Protein AF-0000000084513903 (afdb_homodimer)

InterPro domains:
  IPR002786 Inosine/xanthosine triphosphatase [MF_00648] (2-178)
  IPR002786 Inosine/xanthosine triphosphatase [TIGR00258] (6-178)
  IPR026533 Non-canonical purine NTP phosphatase/PRRC1 [PF01931] (5-175)
  IPR029001 Inosine triphosphate pyrophosphatase-like [G3DSA:3.90.950.10] (2-178)
  IPR029001 Inosine triphosphate pyrophosphatase-like [SSF52972] (2-179)
  IPR050299 YjjX NTPase [PTHR34699] (2-179)

pLDDT: mean 95.97, std 4.29, range [75.12, 98.94]

Foldseek 3Di:
DAEEFELAPQPLQQLLVVVQCCVLPVPDDYHYHYDHDFQPADPAAAAPVRLQSSFVSSQVVRCVVPVPHQKGKGKGKHWHDDDPWIKIKIKMKMAGPPPRDMFIFIFDIDTDDCQQCVCCVPVVDHSQVSVCVVVVHPPCVSDQHPVCVVVVNPARDSNRGNVRVNRRCVCVRDDVVVD/DAEEFELAPQPLQQLLVVVQCCVLPVPDDYHYHYDHDFQPADPAAAAPVRLQSSFVSSQVVRCVVPVPHQKGKGKGKHWHDDDPWIKIKIKMKMAGPPPRDMFIFIFDIDTDDCQQCVCCVPVVDHSQVSVCVVVVDPPLVSDQHPVCVVVVNPARDSNRGNVRVNRRCVCVRDDVVVD

Organism: Leptomonas pyrrhocoris (NCBI:txid157538)

Sequence (358 aa):
MTVWAIGTTNRAKVECVVTAVNKCFPNDVHEVRAVNVESGVTDQPMSAEETQKGAVNRAKAALNAVPDADFGIGLEGGLEHIGKRWFECGWMSVIERKTGKCGIGSSARFEMSETLMRPILSEGKELAEVMDALTGEKDVRSGLGAMGILTAGYLGRAAAYEHGLIFALAPFLSESKYWMTVWAIGTTNRAKVECVVTAVNKCFPNDVHEVRAVNVESGVTDQPMSAEETQKGAVNRAKAALNAVPDADFGIGLEGGLEHIGKRWFECGWMSVIERKTGKCGIGSSARFEMSETLMRPILSEGKELAEVMDALTGEKDVRSGLGAMGILTAGYLGRAAAYEHGLIFALAPFLSESKYW

Structure (mmCIF, N/CA/C/O backbone):
data_AF-0000000084513903-model_v1
#
loop_
_entity.id
_entity.type
_entity.pdbx_description
1 polymer 'inosine/xanthosine triphosphatase'
#
loop_
_atom_site.group_PDB
_atom_site.id
_atom_site.type_symbol
_atom_site.label_atom_id
_atom_site.label_alt_id
_atom_site.label_comp_id
_atom_site.label_asym_id
_atom_site.label_entity_id
_atom_site.label_seq_id
_atom_site.pdbx_PDB_ins_code
_atom_site.Cartn_x
_atom_site.Cartn_y
_atom_site.Cartn_z
_atom_site.occupancy
_atom_site.B_iso_or_equiv
_atom_site.auth_seq_id
_atom_site.auth_comp_id
_atom_site.auth_asym_id
_atom_site.auth_atom_id
_atom_site.pdbx_PDB_model_num
ATOM 1 N N . MET A 1 1 ? -0.773 -17.719 -25.422 1 95.12 1 MET A N 1
ATOM 2 C CA . MET A 1 1 ? -1.871 -17.281 -24.547 1 95.12 1 MET A CA 1
ATOM 3 C C . MET A 1 1 ? -1.632 -17.719 -23.109 1 95.12 1 MET A C 1
ATOM 5 O O . MET A 1 1 ? -1.339 -18.875 -22.844 1 95.12 1 MET A O 1
ATOM 9 N N . THR A 1 2 ? -1.589 -16.797 -22.172 1 97.88 2 THR A N 1
ATOM 10 C CA . THR A 1 2 ? -1.415 -17.062 -20.75 1 97.88 2 THR A CA 1
ATOM 11 C C . THR A 1 2 ? -2.758 -17.047 -20.031 1 97.88 2 THR A C 1
ATOM 13 O O . THR A 1 2 ? -3.533 -16.094 -20.172 1 97.88 2 THR A O 1
ATOM 16 N N . VAL A 1 3 ? -3.031 -18.109 -19.312 1 98.75 3 VAL A N 1
ATOM 17 C CA . VAL A 1 3 ? -4.301 -18.219 -18.609 1 98.75 3 VAL A CA 1
ATOM 18 C C . VAL A 1 3 ? -4.098 -17.891 -17.125 1 98.75 3 VAL A C 1
ATOM 20 O O . VAL A 1 3 ? -3.266 -18.5 -16.453 1 98.75 3 VAL A O 1
ATOM 23 N N . TRP A 1 4 ? -4.883 -16.938 -16.641 1 98.88 4 TRP A N 1
ATOM 24 C CA . TRP A 1 4 ? -4.852 -16.484 -15.25 1 98.88 4 TRP A CA 1
ATOM 25 C C . TRP A 1 4 ? -6.133 -16.875 -14.523 1 98.88 4 TRP A C 1
ATOM 27 O O . TRP A 1 4 ? -7.219 -16.406 -14.867 1 98.88 4 TRP A O 1
ATOM 37 N N . ALA A 1 5 ? -6 -17.719 -13.547 1 98.94 5 ALA A N 1
ATOM 38 C CA . ALA A 1 5 ? -7.133 -18.047 -12.68 1 98.94 5 ALA A CA 1
ATOM 39 C C . ALA A 1 5 ? -7.184 -17.125 -11.469 1 98.94 5 ALA A C 1
ATOM 41 O O . ALA A 1 5 ? -6.203 -17 -10.734 1 98.94 5 ALA A O 1
ATOM 42 N N . ILE A 1 6 ? -8.297 -16.531 -11.242 1 98.88 6 ILE A N 1
ATOM 43 C CA . ILE A 1 6 ? -8.469 -15.594 -10.133 1 98.88 6 ILE A CA 1
ATOM 44 C C . ILE A 1 6 ? -9.43 -16.188 -9.102 1 98.88 6 ILE A C 1
ATOM 46 O O . ILE A 1 6 ? -10.539 -16.578 -9.445 1 98.88 6 ILE A O 1
ATOM 50 N N . GLY A 1 7 ? -9.016 -16.203 -7.824 1 98.62 7 GLY A N 1
ATOM 51 C CA . GLY A 1 7 ? -9.797 -16.828 -6.766 1 98.62 7 GLY A CA 1
ATOM 52 C C . GLY A 1 7 ? -10.875 -15.922 -6.207 1 98.62 7 GLY A C 1
ATOM 53 O O . GLY A 1 7 ? -11.062 -15.844 -4.992 1 98.62 7 GLY A O 1
ATOM 54 N N . THR A 1 8 ? -11.547 -15.172 -7 1 97 8 THR A N 1
ATOM 55 C CA . THR A 1 8 ? -12.688 -14.328 -6.637 1 97 8 THR A CA 1
ATOM 56 C C . THR A 1 8 ? -13.492 -13.953 -7.879 1 97 8 THR A C 1
ATOM 58 O O . THR A 1 8 ? -12.953 -13.914 -8.984 1 97 8 THR A O 1
ATOM 61 N N . THR A 1 9 ? -14.734 -13.641 -7.715 1 95.94 9 THR A N 1
ATOM 62 C CA . THR A 1 9 ? -15.57 -13.172 -8.812 1 95.94 9 THR A CA 1
ATOM 63 C C . THR A 1 9 ? -15.961 -11.711 -8.609 1 95.94 9 THR A C 1
ATOM 65 O O . THR A 1 9 ? -16.766 -11.164 -9.359 1 95.94 9 THR A O 1
ATOM 68 N N . ASN A 1 10 ? -15.398 -11.125 -7.516 1 91.56 10 ASN A N 1
ATOM 69 C CA . ASN A 1 10 ? -15.633 -9.695 -7.305 1 91.56 10 ASN A CA 1
ATOM 70 C C . ASN A 1 10 ? -15.203 -8.875 -8.516 1 91.56 10 ASN A C 1
ATOM 72 O O . ASN A 1 10 ? -14.047 -8.922 -8.93 1 91.56 10 ASN A O 1
ATOM 76 N N . ARG A 1 11 ? -16.094 -8.133 -9.07 1 91.56 11 ARG A N 1
ATOM 77 C CA . ARG A 1 11 ? -15.891 -7.438 -10.336 1 91.56 11 ARG A CA 1
ATOM 78 C C . ARG A 1 11 ? -14.703 -6.484 -10.258 1 91.56 11 ARG A C 1
ATOM 80 O O . ARG A 1 11 ? -13.867 -6.453 -11.164 1 91.56 11 ARG A O 1
ATOM 87 N N . ALA A 1 12 ? -14.609 -5.668 -9.188 1 90 12 ALA A N 1
ATOM 88 C CA . ALA A 1 12 ? -13.539 -4.691 -9.039 1 90 12 ALA A CA 1
ATOM 89 C C . ALA A 1 12 ? -12.18 -5.379 -8.945 1 90 12 ALA A C 1
ATOM 91 O O . ALA A 1 12 ? -11.195 -4.914 -9.539 1 90 12 ALA A O 1
ATOM 92 N N . LYS A 1 13 ? -12.109 -6.512 -8.273 1 93.81 13 LYS A N 1
ATOM 93 C CA . LYS A 1 13 ? -10.867 -7.262 -8.109 1 93.81 13 LYS A CA 1
ATOM 94 C C . LYS A 1 13 ? -10.453 -7.914 -9.43 1 93.81 13 LYS A C 1
ATOM 96 O O . LYS A 1 13 ? -9.266 -7.922 -9.773 1 93.81 13 LYS A O 1
ATOM 101 N N . VAL A 1 14 ? -11.398 -8.438 -10.141 1 95.94 14 VAL A N 1
ATOM 102 C CA . VAL A 1 14 ? -11.109 -9.047 -11.43 1 95.94 14 VAL A CA 1
ATOM 103 C C . VAL A 1 14 ? -10.609 -7.984 -12.406 1 95.94 14 VAL A C 1
ATOM 105 O O . VAL A 1 14 ? -9.625 -8.203 -13.117 1 95.94 14 VAL A O 1
ATOM 108 N N . GLU A 1 15 ? -11.227 -6.852 -12.43 1 94.31 15 GLU A N 1
ATOM 109 C CA . GLU A 1 15 ? -10.805 -5.75 -13.289 1 94.31 15 GLU A CA 1
ATOM 110 C C . GLU A 1 15 ? -9.367 -5.336 -12.984 1 94.31 15 GLU A C 1
ATOM 112 O O . GLU A 1 15 ? -8.602 -5.027 -13.898 1 94.31 15 GLU A O 1
ATOM 117 N N . CYS A 1 16 ? -9.086 -5.32 -11.742 1 95.31 16 CYS A N 1
ATOM 118 C CA . CYS A 1 16 ? -7.73 -4.996 -11.312 1 95.31 16 CYS A CA 1
ATOM 119 C C . CYS A 1 16 ? -6.719 -5.953 -11.93 1 95.31 16 CYS A C 1
ATOM 121 O O . CYS A 1 16 ? -5.676 -5.527 -12.422 1 95.31 16 CYS A O 1
ATOM 123 N N . VAL A 1 17 ? -7.02 -7.211 -11.914 1 98 17 VAL A N 1
ATOM 124 C CA . VAL A 1 17 ? -6.121 -8.234 -12.438 1 98 17 VAL A CA 1
ATOM 125 C C . VAL A 1 17 ? -5.965 -8.055 -13.945 1 98 17 VAL A C 1
ATOM 127 O O . VAL A 1 17 ? -4.844 -8.055 -14.469 1 98 17 VAL A O 1
ATOM 130 N N . VAL A 1 18 ? -7.086 -7.887 -14.633 1 97.31 18 VAL A N 1
ATOM 131 C CA . VAL A 1 18 ? -7.062 -7.711 -16.078 1 97.31 18 VAL A CA 1
ATOM 132 C C . VAL A 1 18 ? -6.191 -6.508 -16.438 1 97.31 18 VAL A C 1
ATOM 134 O O . VAL A 1 18 ? -5.32 -6.602 -17.312 1 97.31 18 VAL A O 1
ATOM 137 N N . THR A 1 19 ? -6.348 -5.441 -15.734 1 96.12 19 THR A N 1
ATOM 138 C CA . THR A 1 19 ? -5.598 -4.215 -15.984 1 96.12 19 THR A CA 1
ATOM 139 C C . THR A 1 19 ? -4.109 -4.426 -15.727 1 96.12 19 THR A C 1
ATOM 141 O O . THR A 1 19 ? -3.268 -4.059 -16.547 1 96.12 19 THR A O 1
ATOM 144 N N . ALA A 1 20 ? -3.781 -5.008 -14.633 1 97.25 20 ALA A N 1
ATOM 145 C CA . ALA A 1 20 ? -2.391 -5.164 -14.211 1 97.25 20 ALA A CA 1
ATOM 146 C C . ALA A 1 20 ? -1.638 -6.109 -15.141 1 97.25 20 ALA A C 1
ATOM 148 O O . ALA A 1 20 ? -0.499 -5.836 -15.531 1 97.25 20 ALA A O 1
ATOM 149 N N . VAL A 1 21 ? -2.246 -7.254 -15.539 1 97.62 21 VAL A N 1
ATOM 150 C CA . VAL A 1 21 ? -1.533 -8.227 -16.359 1 97.62 21 VAL A CA 1
ATOM 151 C C . VAL A 1 21 ? -1.34 -7.664 -17.766 1 97.62 21 VAL A C 1
ATOM 153 O O . VAL A 1 21 ? -0.299 -7.887 -18.391 1 97.62 21 VAL A O 1
ATOM 156 N N . ASN A 1 22 ? -2.361 -6.953 -18.281 1 97.62 22 ASN A N 1
ATOM 157 C CA . ASN A 1 22 ? -2.197 -6.32 -19.578 1 97.62 22 ASN A CA 1
ATOM 158 C C . ASN A 1 22 ? -1.107 -5.25 -19.547 1 97.62 22 ASN A C 1
ATOM 160 O O . ASN A 1 22 ? -0.361 -5.094 -20.516 1 97.62 22 ASN A O 1
ATOM 164 N N . LYS A 1 23 ? -1.031 -4.551 -18.469 1 97 23 LYS A N 1
ATOM 165 C CA . LYS A 1 23 ? -0.023 -3.508 -18.312 1 97 23 LYS A CA 1
ATOM 166 C C . LYS A 1 23 ? 1.377 -4.109 -18.203 1 97 23 LYS A C 1
ATOM 168 O O . LYS A 1 23 ? 2.305 -3.646 -18.875 1 97 23 LYS A O 1
ATOM 173 N N . CYS A 1 24 ? 1.531 -5.117 -17.438 1 97.75 24 CYS A N 1
ATOM 174 C CA . CYS A 1 24 ? 2.844 -5.641 -17.078 1 97.75 24 CYS A CA 1
ATOM 175 C C . CYS A 1 24 ? 3.342 -6.637 -18.109 1 97.75 24 CYS A C 1
ATOM 177 O O . CYS A 1 24 ? 4.535 -6.938 -18.172 1 97.75 24 CYS A O 1
ATOM 179 N N . PHE A 1 25 ? 2.459 -7.25 -18.906 1 97.56 25 PHE A N 1
ATOM 180 C CA . PHE A 1 25 ? 2.801 -8.188 -19.984 1 97.56 25 PHE A CA 1
ATOM 181 C C . PHE A 1 25 ? 2.125 -7.789 -21.281 1 97.56 25 PHE A C 1
ATOM 183 O O . PHE A 1 25 ? 1.345 -8.562 -21.844 1 97.56 25 PHE A O 1
ATOM 190 N N . PRO A 1 26 ? 2.527 -6.719 -21.844 1 95.75 26 PRO A N 1
ATOM 191 C CA . PRO A 1 26 ? 1.804 -6.117 -22.969 1 95.75 26 PRO A CA 1
ATOM 192 C C . PRO A 1 26 ? 1.938 -6.922 -24.25 1 95.75 26 PRO A C 1
ATOM 194 O O . PRO A 1 26 ? 1.105 -6.797 -25.156 1 95.75 26 PRO A O 1
ATOM 197 N N . ASN A 1 27 ? 2.877 -7.711 -24.344 1 95.31 27 ASN A N 1
ATOM 198 C CA . ASN A 1 27 ? 3.119 -8.43 -25.594 1 95.31 27 ASN A CA 1
ATOM 199 C C . ASN A 1 27 ? 2.477 -9.812 -25.578 1 95.31 27 ASN A C 1
ATOM 201 O O . ASN A 1 27 ? 2.572 -10.555 -26.562 1 95.31 27 ASN A O 1
ATOM 205 N N . ASP A 1 28 ? 1.838 -10.156 -24.531 1 95.19 28 ASP A N 1
ATOM 206 C CA . ASP A 1 28 ? 1.199 -11.461 -24.406 1 95.19 28 ASP A CA 1
ATOM 207 C C . ASP A 1 28 ? -0.315 -11.352 -24.562 1 95.19 28 ASP A C 1
ATOM 209 O O . ASP A 1 28 ? -0.881 -10.266 -24.422 1 95.19 28 ASP A O 1
ATOM 213 N N . VAL A 1 29 ? -0.879 -12.391 -24.938 1 97.06 29 VAL A N 1
ATOM 214 C CA . VAL A 1 29 ? -2.332 -12.523 -24.922 1 97.06 29 VAL A CA 1
ATOM 215 C C . VAL A 1 29 ? -2.766 -13.219 -23.625 1 97.06 29 VAL A C 1
ATOM 217 O O . VAL A 1 29 ? -2.221 -14.266 -23.266 1 97.06 29 VAL A O 1
ATOM 220 N N . HIS A 1 30 ? -3.713 -12.602 -22.953 1 97.88 30 HIS A N 1
ATOM 221 C CA . HIS A 1 30 ? -4.109 -13.102 -21.641 1 97.88 30 HIS A CA 1
ATOM 222 C C . HIS A 1 30 ? -5.566 -13.555 -21.641 1 97.88 30 HIS A C 1
ATOM 224 O O . HIS A 1 30 ? -6.414 -12.93 -22.281 1 97.88 30 HIS A O 1
ATOM 230 N N . GLU A 1 31 ? -5.828 -14.602 -20.969 1 98.25 31 GLU A N 1
ATOM 231 C CA . GLU A 1 31 ? -7.172 -15.031 -20.609 1 98.25 31 GLU A CA 1
ATOM 232 C C . GLU A 1 31 ? -7.344 -15.086 -19.094 1 98.25 31 GLU A C 1
ATOM 234 O O . GLU A 1 31 ? -6.578 -15.758 -18.391 1 98.25 31 GLU A O 1
ATOM 239 N N . VAL A 1 32 ? -8.305 -14.375 -18.609 1 98.06 32 VAL A N 1
ATOM 240 C CA . VAL A 1 32 ? -8.57 -14.312 -17.188 1 98.06 32 VAL A CA 1
ATOM 241 C C . VAL A 1 32 ? -9.844 -15.094 -16.859 1 98.06 32 VAL A C 1
ATOM 243 O O . VAL A 1 32 ? -10.883 -14.883 -17.5 1 98.06 32 VAL A O 1
ATOM 246 N N . ARG A 1 33 ? -9.734 -15.969 -15.969 1 98.69 33 ARG A N 1
ATOM 247 C CA . ARG A 1 33 ? -10.867 -16.781 -15.516 1 98.69 33 ARG A CA 1
ATOM 248 C C . ARG A 1 33 ? -11.102 -16.594 -14.023 1 98.69 33 ARG A C 1
ATOM 250 O O . ARG A 1 33 ? -10.312 -17.062 -13.203 1 98.69 33 ARG A O 1
ATOM 257 N N . ALA A 1 34 ? -12.195 -16.016 -13.711 1 98.56 34 ALA A N 1
ATOM 258 C CA . ALA A 1 34 ? -12.562 -15.766 -12.32 1 98.56 34 ALA A CA 1
ATOM 259 C C . ALA A 1 34 ? -13.383 -16.922 -11.75 1 98.56 34 ALA A C 1
ATOM 261 O O . ALA A 1 34 ? -14.32 -17.391 -12.391 1 98.56 34 ALA A O 1
ATOM 262 N N . VAL A 1 35 ? -13.016 -17.375 -10.594 1 98.62 35 VAL A N 1
ATOM 263 C CA . VAL A 1 35 ? -13.727 -18.469 -9.945 1 98.62 35 VAL A CA 1
ATOM 264 C C . VAL A 1 35 ? -14.023 -18.109 -8.492 1 98.62 35 VAL A C 1
ATOM 266 O O . VAL A 1 35 ? -13.234 -17.422 -7.844 1 98.62 35 VAL A O 1
ATOM 269 N N . ASN A 1 36 ? -15.18 -18.547 -8.023 1 97.75 36 ASN A N 1
ATOM 270 C CA . ASN A 1 36 ? -15.508 -18.406 -6.613 1 97.75 36 ASN A CA 1
ATOM 271 C C . ASN A 1 36 ? -14.859 -19.5 -5.77 1 97.75 36 ASN A C 1
ATOM 273 O O . ASN A 1 36 ? -15.125 -20.688 -5.98 1 97.75 36 ASN A O 1
ATOM 277 N N . VAL A 1 37 ? -14 -19.109 -4.891 1 98.31 37 VAL A N 1
ATOM 278 C CA . VAL A 1 37 ? -13.32 -20.078 -4.031 1 98.31 37 VAL A CA 1
ATOM 279 C C . VAL A 1 37 ? -13.367 -19.594 -2.58 1 98.31 37 VAL A C 1
ATOM 281 O O . VAL A 1 37 ? -13.641 -18.422 -2.316 1 98.31 37 VAL A O 1
ATOM 284 N N . GLU A 1 38 ? -13.117 -20.531 -1.657 1 96.75 38 GLU A N 1
ATOM 285 C CA . GLU A 1 38 ? -13.016 -20.172 -0.245 1 96.75 38 GLU A CA 1
ATOM 286 C C . GLU A 1 38 ? -11.633 -19.641 0.099 1 96.75 38 GLU A C 1
ATOM 288 O O . GLU A 1 38 ? -10.625 -20.141 -0.41 1 96.75 38 GLU A O 1
ATOM 293 N N . SER A 1 39 ? -11.57 -18.672 0.962 1 97.06 39 SER A N 1
ATOM 294 C CA . SER A 1 39 ? -10.289 -18.109 1.365 1 97.06 39 SER A CA 1
ATOM 295 C C . SER A 1 39 ? -9.633 -18.938 2.461 1 97.06 39 SER A C 1
ATOM 297 O O . SER A 1 39 ? -8.414 -18.891 2.643 1 97.06 39 SER A O 1
ATOM 299 N N . GLY A 1 40 ? -10.438 -19.656 3.268 1 97.81 40 GLY A N 1
ATOM 300 C CA . GLY A 1 40 ? -9.938 -20.469 4.371 1 97.81 40 GLY A CA 1
ATOM 301 C C . GLY A 1 40 ? -9.602 -19.641 5.602 1 97.81 40 GLY A C 1
ATOM 302 O O . GLY A 1 40 ? -8.969 -20.141 6.535 1 97.81 40 GLY A O 1
ATOM 303 N N . VAL A 1 41 ? -9.969 -18.312 5.613 1 98 41 VAL A N 1
ATOM 304 C CA . VAL A 1 41 ? -9.805 -17.438 6.766 1 98 41 VAL A CA 1
ATOM 305 C C . VAL A 1 41 ? -11.141 -16.781 7.117 1 98 41 VAL A C 1
ATOM 307 O O . VAL A 1 41 ? -12.156 -17.031 6.453 1 98 41 VAL A O 1
ATOM 310 N N . THR A 1 42 ? -11.164 -16.016 8.172 1 95.19 42 THR A N 1
ATOM 311 C CA . THR A 1 42 ? -12.398 -15.375 8.602 1 95.19 42 THR A CA 1
ATOM 312 C C . THR A 1 42 ? -12.891 -14.391 7.547 1 95.19 42 THR A C 1
ATOM 314 O O . THR A 1 42 ? -12.117 -13.93 6.707 1 95.19 42 THR A O 1
ATOM 317 N N . ASP A 1 43 ? -14.102 -14.047 7.555 1 92.81 43 ASP A N 1
ATOM 318 C CA . ASP A 1 43 ? -14.695 -13.125 6.598 1 92.81 43 ASP A CA 1
ATOM 319 C C . ASP A 1 43 ? -14.07 -11.734 6.719 1 92.81 43 ASP A C 1
ATOM 321 O O . ASP A 1 43 ? -13.961 -11.008 5.727 1 92.81 43 ASP A O 1
ATOM 325 N N . GLN A 1 44 ? -13.703 -11.398 7.926 1 94.88 44 GLN A N 1
ATOM 326 C CA . GLN A 1 44 ? -12.992 -10.156 8.211 1 94.88 44 GLN A CA 1
ATOM 327 C C . GLN A 1 44 ? -11.633 -10.43 8.836 1 94.88 44 GLN A C 1
ATOM 329 O O . GLN A 1 44 ? -11.477 -10.367 10.055 1 94.88 44 GLN A O 1
ATOM 334 N N . PRO A 1 45 ? -10.68 -10.688 7.91 1 97.56 45 PRO A N 1
ATOM 335 C CA . PRO A 1 45 ? -9.336 -10.883 8.461 1 97.56 45 PRO A CA 1
ATOM 336 C C . PRO A 1 45 ? -8.867 -9.703 9.312 1 97.56 45 PRO A C 1
ATOM 338 O O . PRO A 1 45 ? -9.086 -8.547 8.938 1 97.56 45 PRO A O 1
ATOM 341 N N . MET A 1 46 ? -8.188 -9.984 10.438 1 97.56 46 MET A N 1
ATOM 342 C CA . MET A 1 46 ? -7.883 -8.938 11.406 1 97.56 46 MET A CA 1
ATOM 343 C C . MET A 1 46 ? -6.379 -8.82 11.625 1 97.56 46 MET A C 1
ATOM 345 O O . MET A 1 46 ? -5.938 -8.258 12.625 1 97.56 46 MET A O 1
ATOM 349 N N . SER A 1 47 ? -5.59 -9.453 10.734 1 97.94 47 SER A N 1
ATOM 350 C CA . SER A 1 47 ? -4.137 -9.32 10.75 1 97.94 47 SER A CA 1
ATOM 351 C C . SER A 1 47 ? -3.557 -9.453 9.344 1 97.94 47 SER A C 1
ATOM 353 O O . SER A 1 47 ? -4.188 -10.031 8.461 1 97.94 47 SER A O 1
ATOM 355 N N . ALA A 1 48 ? -2.4 -8.883 9.195 1 98.19 48 ALA A N 1
ATOM 356 C CA . ALA A 1 48 ? -1.709 -9.008 7.914 1 98.19 48 ALA A CA 1
ATOM 357 C C . ALA A 1 48 ? -1.438 -10.477 7.582 1 98.19 48 ALA A C 1
ATOM 359 O O . ALA A 1 48 ? -1.609 -10.898 6.438 1 98.19 48 ALA A O 1
ATOM 360 N N . GLU A 1 49 ? -1.014 -11.273 8.57 1 98.25 49 GLU A N 1
ATOM 361 C CA . GLU A 1 49 ? -0.708 -12.68 8.359 1 98.25 49 GLU A CA 1
ATOM 362 C C . GLU A 1 49 ? -1.943 -13.453 7.902 1 98.25 49 GLU A C 1
ATOM 364 O O . GLU A 1 49 ? -1.869 -14.258 6.973 1 98.25 49 GLU A O 1
ATOM 369 N N . GLU A 1 50 ? -3.027 -13.18 8.57 1 98.44 50 GLU A N 1
ATOM 370 C CA . GLU A 1 50 ? -4.266 -13.852 8.195 1 98.44 50 GLU A CA 1
ATOM 371 C C . GLU A 1 50 ? -4.703 -13.469 6.781 1 98.44 50 GLU A C 1
ATOM 373 O O . GLU A 1 50 ? -5.137 -14.32 6.004 1 98.44 50 GLU A O 1
ATOM 378 N N . THR A 1 51 ? -4.629 -12.195 6.484 1 98.56 51 THR A N 1
ATOM 379 C CA . THR A 1 51 ? -5.023 -11.711 5.164 1 98.56 51 THR A CA 1
ATOM 380 C C . THR A 1 51 ? -4.129 -12.305 4.082 1 98.56 51 THR A C 1
ATOM 382 O O . THR A 1 51 ? -4.605 -12.672 3.004 1 98.56 51 THR A O 1
ATOM 385 N N . GLN A 1 52 ? -2.814 -12.391 4.379 1 98.69 52 GLN A N 1
ATOM 386 C CA . GLN A 1 52 ? -1.886 -13.047 3.465 1 98.69 52 GLN A CA 1
ATOM 387 C C . GLN A 1 52 ? -2.299 -14.492 3.203 1 98.69 52 GLN A C 1
ATOM 389 O O . GLN A 1 52 ? -2.307 -14.945 2.057 1 98.69 52 GLN A O 1
ATOM 394 N N . LYS A 1 53 ? -2.574 -15.156 4.297 1 98.56 53 LYS A N 1
ATOM 395 C CA . LYS A 1 53 ? -2.996 -16.547 4.184 1 98.56 53 LYS A CA 1
ATOM 396 C C . LYS A 1 53 ? -4.227 -16.688 3.289 1 98.56 53 LYS A C 1
ATOM 398 O O . LYS A 1 53 ? -4.297 -17.578 2.453 1 98.56 53 LYS A O 1
ATOM 403 N N . GLY A 1 54 ? -5.188 -15.766 3.486 1 98.69 54 GLY A N 1
ATOM 404 C CA . GLY A 1 54 ? -6.367 -15.773 2.637 1 98.69 54 GLY A CA 1
ATOM 405 C C . GLY A 1 54 ? -6.043 -15.586 1.166 1 98.69 54 GLY A C 1
ATOM 406 O O . GLY A 1 54 ? -6.582 -16.297 0.311 1 98.69 54 GLY A O 1
ATOM 407 N N . ALA A 1 55 ? -5.195 -14.648 0.832 1 98.75 55 ALA A N 1
ATOM 408 C CA . ALA A 1 55 ? -4.801 -14.383 -0.549 1 98.75 55 ALA A CA 1
ATOM 409 C C . ALA A 1 55 ? -4.113 -15.602 -1.167 1 98.75 55 ALA A C 1
ATOM 411 O O . ALA A 1 55 ? -4.422 -15.984 -2.297 1 98.75 55 ALA A O 1
ATOM 412 N N . VAL A 1 56 ? -3.195 -16.203 -0.404 1 98.75 56 VAL A N 1
ATOM 413 C CA . VAL A 1 56 ? -2.459 -17.375 -0.885 1 98.75 56 VAL A CA 1
ATOM 414 C C . VAL A 1 56 ? -3.422 -18.531 -1.105 1 98.75 56 VAL A C 1
ATOM 416 O O . VAL A 1 56 ? -3.357 -19.219 -2.131 1 98.75 56 VAL A O 1
ATOM 419 N N . ASN A 1 57 ? -4.312 -18.75 -0.131 1 98.88 57 ASN A N 1
ATOM 420 C CA . ASN A 1 57 ? -5.293 -19.812 -0.257 1 98.88 57 ASN A CA 1
ATOM 421 C C . ASN A 1 57 ? -6.164 -19.641 -1.498 1 98.88 57 ASN A C 1
ATOM 423 O O . ASN A 1 57 ? -6.422 -20.594 -2.227 1 98.88 57 ASN A O 1
ATOM 427 N N . ARG A 1 58 ? -6.57 -18.422 -1.757 1 98.81 58 ARG A N 1
ATOM 428 C CA . ARG A 1 58 ? -7.402 -18.141 -2.924 1 98.81 58 ARG A CA 1
ATOM 429 C C . ARG A 1 58 ? -6.637 -18.406 -4.215 1 98.81 58 ARG A C 1
ATOM 431 O O . ARG A 1 58 ? -7.203 -18.922 -5.184 1 98.81 58 ARG A O 1
ATOM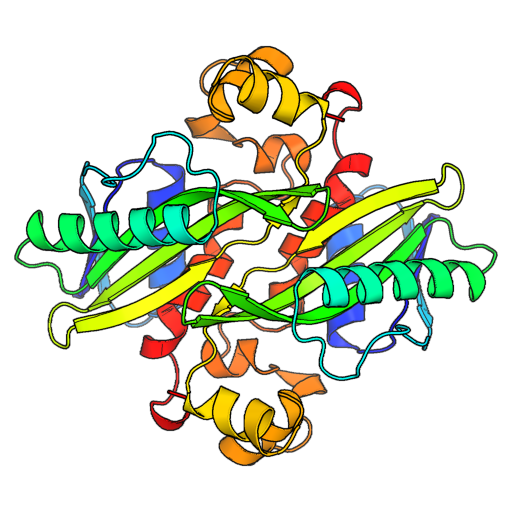 438 N N . ALA A 1 59 ? -5.398 -18.031 -4.262 1 98.88 59 ALA A N 1
ATOM 439 C CA . ALA A 1 59 ? -4.574 -18.266 -5.445 1 98.88 59 ALA A CA 1
ATOM 440 C C . ALA A 1 59 ? -4.449 -19.766 -5.727 1 98.88 59 ALA A C 1
ATOM 442 O O . ALA A 1 59 ? -4.645 -20.203 -6.863 1 98.88 59 ALA A O 1
ATOM 443 N N . LYS A 1 60 ? -4.137 -20.531 -4.676 1 98.81 60 LYS A N 1
ATOM 444 C CA . LYS A 1 60 ? -4 -21.984 -4.812 1 98.81 60 LYS A CA 1
ATOM 445 C C . LYS A 1 60 ? -5.316 -22.625 -5.25 1 98.81 60 LYS A C 1
ATOM 447 O O . LYS A 1 60 ? -5.332 -23.469 -6.145 1 98.81 60 LYS A O 1
ATOM 452 N N . ALA A 1 61 ? -6.371 -22.203 -4.594 1 98.88 61 ALA A N 1
ATOM 453 C CA . ALA A 1 61 ? -7.688 -22.766 -4.906 1 98.88 61 ALA A CA 1
ATOM 454 C C . ALA A 1 61 ? -8.086 -22.438 -6.344 1 98.88 61 ALA A C 1
ATOM 456 O O . ALA A 1 61 ? -8.734 -23.25 -7.016 1 98.88 61 ALA A O 1
ATOM 457 N N . ALA A 1 62 ? -7.746 -21.234 -6.781 1 98.88 62 ALA A N 1
ATOM 458 C CA . ALA A 1 62 ? -8.039 -20.844 -8.156 1 98.88 62 ALA A CA 1
ATOM 459 C C . ALA A 1 62 ? -7.312 -21.75 -9.148 1 98.88 62 ALA A C 1
ATOM 461 O O . ALA A 1 62 ? -7.91 -22.219 -10.117 1 98.88 62 ALA A O 1
ATOM 462 N N . LEU A 1 63 ? -6.059 -22.031 -8.898 1 98.69 63 LEU A N 1
ATOM 463 C CA . LEU A 1 63 ? -5.285 -22.938 -9.75 1 98.69 63 LEU A CA 1
ATOM 464 C C . LEU A 1 63 ? -5.922 -24.312 -9.797 1 98.69 63 LEU A C 1
ATOM 466 O O . LEU A 1 63 ? -5.984 -24.938 -10.867 1 98.69 63 LEU A O 1
ATOM 470 N N . ASN A 1 64 ? -6.355 -24.75 -8.672 1 98.62 64 ASN A N 1
ATOM 471 C CA . ASN A 1 64 ? -6.977 -26.062 -8.609 1 98.62 64 ASN A CA 1
ATOM 472 C C . ASN A 1 64 ? -8.289 -26.109 -9.391 1 98.62 64 ASN A C 1
ATOM 474 O O . ASN A 1 64 ? -8.609 -27.125 -10.016 1 98.62 64 ASN A O 1
ATOM 478 N N . ALA A 1 65 ? -9.039 -25.016 -9.359 1 98.62 65 ALA A N 1
ATOM 479 C CA . ALA A 1 65 ? -10.352 -24.938 -10 1 98.62 65 ALA A CA 1
ATOM 480 C C . ALA A 1 65 ? -10.219 -24.812 -11.516 1 98.62 65 ALA A C 1
ATOM 482 O O . ALA A 1 65 ? -11.141 -25.156 -12.258 1 98.62 65 ALA A O 1
ATOM 483 N N . VAL A 1 66 ? -9.102 -24.281 -11.969 1 98.62 66 VAL A N 1
ATOM 484 C CA . VAL A 1 66 ? -8.836 -24.094 -13.398 1 98.62 66 VAL A CA 1
ATOM 485 C C . VAL A 1 66 ? -7.578 -24.859 -13.789 1 98.62 66 VAL A C 1
ATOM 487 O O . VAL A 1 66 ? -6.496 -24.281 -13.898 1 98.62 66 VAL A O 1
ATOM 490 N N . PRO A 1 67 ? -7.68 -26.094 -14.148 1 97.94 67 PRO A N 1
ATOM 491 C CA . PRO A 1 67 ? -6.531 -27 -14.297 1 97.94 67 PRO A CA 1
ATOM 492 C C . PRO A 1 67 ? -5.578 -26.547 -15.406 1 97.94 67 PRO A C 1
ATOM 494 O O . PRO A 1 67 ? -4.395 -26.906 -15.383 1 97.94 67 PRO A O 1
ATOM 497 N N . ASP A 1 68 ? -6.031 -25.781 -16.359 1 98.19 68 ASP A N 1
ATOM 498 C CA . ASP A 1 68 ? -5.148 -25.406 -17.453 1 98.19 68 ASP A CA 1
ATOM 499 C C . ASP A 1 68 ? -4.609 -23.984 -17.266 1 98.19 68 ASP A C 1
ATOM 501 O O . ASP A 1 68 ? -3.975 -23.422 -18.156 1 98.19 68 ASP A O 1
ATOM 505 N N . ALA A 1 69 ? -4.828 -23.375 -16.141 1 98.81 69 ALA A N 1
ATOM 506 C CA . ALA A 1 69 ? -4.305 -22.031 -15.852 1 98.81 69 ALA A CA 1
ATOM 507 C C . ALA A 1 69 ? -2.795 -22.062 -15.648 1 98.81 69 ALA A C 1
ATOM 509 O O . ALA A 1 69 ? -2.264 -23.016 -15.055 1 98.81 69 ALA A O 1
ATOM 510 N N . ASP A 1 70 ? -2.152 -21.062 -16.109 1 98.81 70 ASP A N 1
ATOM 511 C CA . ASP A 1 70 ? -0.713 -20.922 -15.906 1 98.81 70 ASP A CA 1
ATOM 512 C C . ASP A 1 70 ? -0.41 -20.266 -14.562 1 98.81 70 ASP A C 1
ATOM 514 O O . ASP A 1 70 ? 0.594 -20.594 -13.922 1 98.81 70 ASP A O 1
ATOM 518 N N . PHE A 1 71 ? -1.244 -19.359 -14.164 1 98.94 71 PHE A N 1
ATOM 519 C CA . PHE A 1 71 ? -1.078 -18.609 -12.922 1 98.94 71 PHE A CA 1
ATOM 520 C C . PHE A 1 71 ? -2.367 -18.625 -12.109 1 98.94 71 PHE A C 1
ATOM 522 O O . PHE A 1 71 ? -3.463 -18.625 -12.672 1 98.94 71 PHE A O 1
ATOM 529 N N . GLY A 1 72 ? -2.219 -18.688 -10.789 1 98.94 72 GLY A N 1
ATOM 530 C CA . GLY A 1 72 ? -3.285 -18.391 -9.844 1 98.94 72 GLY A CA 1
ATOM 531 C C . GLY A 1 72 ? -3.096 -17.078 -9.117 1 98.94 72 GLY A C 1
ATOM 532 O O . GLY A 1 72 ? -1.983 -16.734 -8.711 1 98.94 72 GLY A O 1
ATOM 533 N N . ILE A 1 73 ? -4.16 -16.359 -9 1 98.94 73 ILE A N 1
ATOM 534 C CA . ILE A 1 73 ? -4.121 -15.07 -8.297 1 98.94 73 ILE A CA 1
ATOM 535 C C . ILE A 1 73 ? -5.156 -15.07 -7.18 1 98.94 73 ILE A C 1
ATOM 537 O O . ILE A 1 73 ? -6.305 -15.461 -7.387 1 98.94 73 ILE A O 1
ATOM 541 N N . GLY A 1 74 ? -4.727 -14.695 -6.031 1 98.88 74 GLY A N 1
ATOM 542 C CA . GLY A 1 74 ? -5.609 -14.453 -4.906 1 98.88 74 GLY A CA 1
ATOM 543 C C . GLY A 1 74 ? -5.547 -13.031 -4.387 1 98.88 74 GLY A C 1
ATOM 544 O O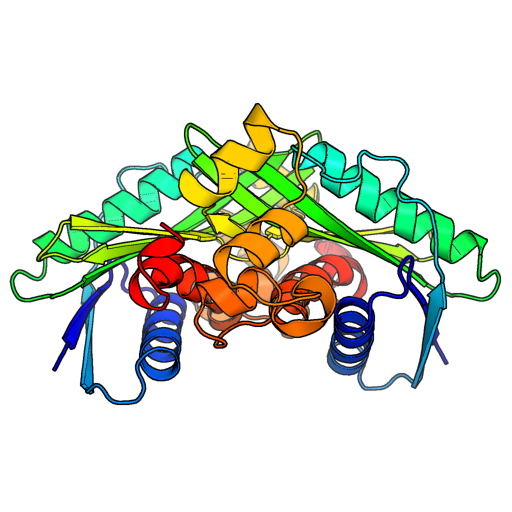 . GLY A 1 74 ? -4.469 -12.43 -4.328 1 98.88 74 GLY A O 1
ATOM 545 N N . LEU A 1 75 ? -6.656 -12.453 -4.086 1 98.19 75 LEU A N 1
ATOM 546 C CA . LEU A 1 75 ? -6.801 -11.141 -3.475 1 98.19 75 LEU A CA 1
ATOM 547 C C . LEU A 1 75 ? -7.672 -11.211 -2.225 1 98.19 75 LEU A C 1
ATOM 549 O O . LEU A 1 75 ? -8.758 -11.789 -2.256 1 98.19 75 LEU A O 1
ATOM 553 N N . GLU A 1 76 ? -7.168 -10.703 -1.171 1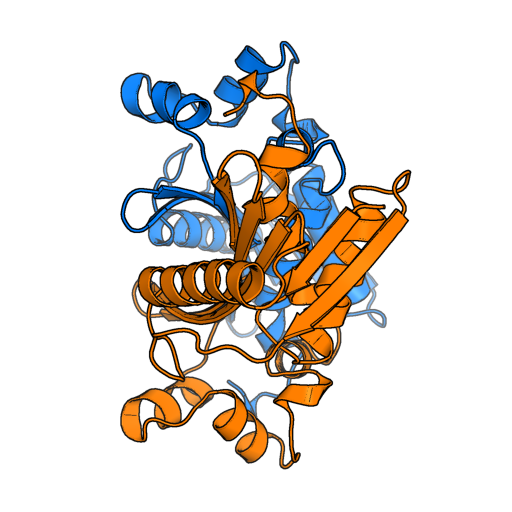 97.44 76 GLU A N 1
ATOM 554 C CA . GLU A 1 76 ? -7.883 -10.75 0.102 1 97.44 76 GLU A CA 1
ATOM 555 C C . GLU A 1 76 ? -7.762 -9.422 0.847 1 97.44 76 GLU A C 1
ATOM 557 O O . GLU A 1 76 ? -6.664 -8.883 0.992 1 97.44 76 GLU A O 1
ATOM 562 N N . GLY A 1 77 ? -8.82 -8.812 1.172 1 96.31 77 GLY A N 1
ATOM 563 C CA . GLY A 1 77 ? -8.828 -7.629 2.012 1 96.31 77 GLY A CA 1
ATOM 564 C C . GLY A 1 77 ? -8.906 -7.945 3.492 1 96.31 77 GLY A C 1
ATOM 565 O O . GLY A 1 77 ? -9.531 -8.93 3.891 1 96.31 77 GLY A O 1
ATOM 566 N N . GLY A 1 78 ? -8.305 -7.098 4.266 1 97.19 78 GLY A N 1
ATOM 567 C CA . GLY A 1 78 ? -8.344 -7.297 5.703 1 97.19 78 GLY A CA 1
ATOM 568 C C . GLY A 1 78 ? -7.852 -6.09 6.484 1 97.19 78 GLY A C 1
ATOM 569 O O . GLY A 1 78 ? -7.516 -5.059 5.902 1 97.19 78 GLY A O 1
ATOM 570 N N . LEU A 1 79 ? -7.895 -6.246 7.801 1 98.25 79 LEU A N 1
ATOM 571 C CA . LEU A 1 79 ? -7.48 -5.215 8.742 1 98.25 79 LEU A CA 1
ATOM 572 C C . LEU A 1 79 ? -6.188 -5.609 9.445 1 98.25 79 LEU A C 1
ATOM 574 O O . LEU A 1 79 ? -5.871 -6.797 9.555 1 98.25 79 LEU A O 1
ATOM 578 N N . GLU A 1 80 ? -5.469 -4.648 9.805 1 98.31 80 GLU A N 1
ATOM 579 C CA . GLU A 1 80 ? -4.281 -4.891 10.625 1 98.31 80 GLU A CA 1
ATOM 580 C C . GLU A 1 80 ? -4.117 -3.812 11.695 1 98.31 80 GLU A C 1
ATOM 582 O O . GLU A 1 80 ? -4.445 -2.646 11.461 1 98.31 80 GLU A O 1
ATOM 587 N N . HIS A 1 81 ? -3.629 -4.25 12.828 1 97.69 81 HIS A N 1
ATOM 588 C CA . HIS A 1 81 ? -3.393 -3.377 13.977 1 97.69 81 HIS A CA 1
ATOM 589 C C . HIS A 1 81 ? -1.915 -3.018 14.102 1 97.69 81 HIS A C 1
ATOM 591 O O . HIS A 1 81 ? -1.066 -3.9 14.242 1 97.69 81 HIS A O 1
ATOM 597 N N . ILE A 1 82 ? -1.57 -1.735 14.055 1 97.5 82 ILE A N 1
ATOM 598 C CA . ILE A 1 82 ? -0.199 -1.248 14.156 1 97.5 82 ILE A CA 1
ATOM 599 C C . ILE A 1 82 ? -0.112 -0.191 15.258 1 97.5 82 ILE A C 1
ATOM 601 O O . ILE A 1 82 ? -0.614 0.924 15.094 1 97.5 82 ILE A O 1
ATOM 605 N N . GLY A 1 83 ? 0.629 -0.484 16.312 1 94.69 83 GLY A N 1
ATOM 606 C CA . GLY A 1 83 ? 0.594 0.412 17.469 1 94.69 83 GLY A CA 1
ATOM 607 C C . GLY A 1 83 ? -0.801 0.604 18.031 1 94.69 83 GLY A C 1
ATOM 608 O O . GLY A 1 83 ? -1.441 -0.36 18.453 1 94.69 83 GLY A O 1
ATOM 609 N N . LYS A 1 84 ? -1.308 1.771 17.938 1 94.5 84 LYS A N 1
ATOM 610 C CA . LYS A 1 84 ? -2.633 2.066 18.469 1 94.5 84 LYS A CA 1
ATOM 611 C C . LYS A 1 84 ? -3.635 2.32 17.344 1 94.5 84 LYS A C 1
ATOM 613 O O . LYS A 1 84 ? -4.758 2.764 17.594 1 94.5 84 LYS A O 1
ATOM 618 N N . ARG A 1 85 ? -3.221 1.984 16.156 1 97.06 85 ARG A N 1
ATOM 619 C CA . ARG A 1 85 ? -4.043 2.332 14.992 1 97.06 85 ARG A CA 1
ATOM 620 C C . ARG A 1 85 ? -4.453 1.086 14.219 1 97.06 85 ARG A C 1
ATOM 622 O O . ARG A 1 85 ? -3.773 0.06 14.281 1 97.06 85 ARG A O 1
ATOM 629 N N . TRP A 1 86 ? -5.586 1.196 13.57 1 98.31 86 TRP A N 1
ATOM 630 C CA . TRP A 1 86 ? -6.047 0.16 12.648 1 98.31 86 TRP A CA 1
ATOM 631 C C . TRP A 1 86 ? -5.945 0.629 11.203 1 98.31 86 TRP A C 1
ATOM 633 O O . TRP A 1 86 ? -6.195 1.8 10.906 1 98.31 86 TRP A O 1
ATOM 643 N N . PHE A 1 87 ? -5.594 -0.253 10.344 1 98.62 87 PHE A N 1
ATOM 644 C CA . PHE A 1 87 ? -5.488 0.025 8.914 1 98.62 87 PHE A CA 1
ATOM 645 C C . PHE A 1 87 ? -6.152 -1.078 8.102 1 98.62 87 PHE A C 1
ATOM 647 O O . PHE A 1 87 ? -6.219 -2.229 8.539 1 98.62 87 PHE A O 1
ATOM 654 N N . GLU A 1 88 ? -6.676 -0.7 6.988 1 98 88 GLU A N 1
ATOM 655 C CA . GLU A 1 88 ? -7.199 -1.651 6.012 1 98 88 GLU A CA 1
ATOM 656 C C . GLU A 1 88 ? -6.309 -1.714 4.773 1 98 88 GLU A C 1
ATOM 658 O O . GLU A 1 88 ? -5.809 -0.688 4.309 1 98 88 GLU A O 1
ATOM 663 N N . CYS A 1 89 ? -6.109 -2.918 4.207 1 97.56 89 CYS A N 1
ATOM 664 C CA . CYS A 1 89 ? -5.414 -3.104 2.936 1 97.56 89 CYS A CA 1
ATOM 665 C C . CYS A 1 89 ? -5.828 -4.414 2.275 1 97.56 89 CYS A C 1
ATOM 667 O O . CYS A 1 89 ? -6.527 -5.227 2.881 1 97.56 89 CYS A O 1
ATOM 669 N N . GLY A 1 90 ? -5.461 -4.555 1.068 1 97.38 90 GLY A N 1
ATOM 670 C CA . GLY A 1 90 ? -5.562 -5.82 0.355 1 97.38 90 GLY A CA 1
ATOM 671 C C . GLY A 1 90 ? -4.219 -6.484 0.125 1 97.38 90 GLY A C 1
ATOM 672 O O . GLY A 1 90 ? -3.219 -5.805 -0.126 1 97.38 90 GLY A O 1
ATOM 673 N N . TRP A 1 91 ? -4.223 -7.789 0.209 1 98.62 91 TRP A N 1
ATOM 674 C CA . TRP A 1 91 ? -3.049 -8.586 -0.142 1 98.62 91 TRP A CA 1
ATOM 675 C C . TRP A 1 91 ? -3.291 -9.375 -1.424 1 98.62 91 TRP A C 1
ATOM 677 O O . TRP A 1 91 ? -4.383 -9.906 -1.635 1 98.62 91 TRP A O 1
ATOM 687 N N . MET A 1 92 ? -2.289 -9.43 -2.203 1 98.81 92 MET A N 1
ATOM 688 C CA . MET A 1 92 ? -2.316 -10.148 -3.471 1 98.81 92 MET A CA 1
ATOM 689 C C . MET A 1 92 ? -1.241 -11.234 -3.506 1 98.81 92 MET A C 1
ATOM 691 O O . MET A 1 92 ? -0.121 -11.016 -3.043 1 98.81 92 MET A O 1
ATOM 695 N N . SER A 1 93 ? -1.603 -12.352 -3.998 1 98.88 93 SER A N 1
ATOM 696 C CA . SER A 1 93 ? -0.667 -13.445 -4.23 1 98.88 93 SER A CA 1
ATOM 697 C C . SER A 1 93 ? -0.77 -13.969 -5.656 1 98.88 93 SER A C 1
ATOM 699 O O . SER A 1 93 ? -1.87 -14.102 -6.195 1 98.88 93 SER A O 1
ATOM 701 N N . VAL A 1 94 ? 0.349 -14.156 -6.262 1 98.94 94 VAL A N 1
ATOM 702 C CA . VAL A 1 94 ? 0.448 -14.742 -7.598 1 98.94 94 VAL A CA 1
ATOM 703 C C . VAL A 1 94 ? 1.285 -16.016 -7.539 1 98.94 94 VAL A C 1
ATOM 705 O O . VAL A 1 94 ? 2.408 -16 -7.031 1 98.94 94 VAL A O 1
ATOM 708 N N . ILE A 1 95 ? 0.755 -17.078 -8.07 1 98.88 95 ILE A N 1
ATOM 709 C CA . ILE A 1 95 ? 1.459 -18.359 -8.055 1 98.88 95 ILE A CA 1
ATOM 710 C C . ILE A 1 95 ? 1.556 -18.922 -9.477 1 98.88 95 ILE A C 1
ATOM 712 O O . ILE A 1 95 ? 0.546 -19.031 -10.172 1 98.88 95 ILE A O 1
ATOM 716 N N . GLU A 1 96 ? 2.674 -19.188 -9.883 1 98.81 96 GLU A N 1
ATOM 717 C CA . GLU A 1 96 ? 2.883 -19.859 -11.172 1 98.81 96 GLU A CA 1
ATOM 718 C C . GLU A 1 96 ? 2.762 -21.375 -11.039 1 98.81 96 GLU A C 1
ATOM 720 O O . GLU A 1 96 ? 3.436 -21.984 -10.211 1 98.81 96 GLU A O 1
ATOM 725 N N . ARG A 1 97 ? 1.979 -21.953 -11.867 1 98.69 97 ARG A N 1
ATOM 726 C CA . ARG A 1 97 ? 1.737 -23.391 -11.781 1 98.69 97 ARG A CA 1
ATOM 727 C C . ARG A 1 97 ? 3.014 -24.172 -12.062 1 98.69 97 ARG A C 1
ATOM 729 O O . ARG A 1 97 ? 3.354 -25.094 -11.32 1 98.69 97 ARG A O 1
ATOM 736 N N . LYS A 1 98 ? 3.705 -23.859 -13.102 1 98.06 98 LYS A N 1
ATOM 737 C CA . LYS A 1 98 ? 4.816 -24.641 -13.625 1 98.06 98 LYS A CA 1
ATOM 738 C C . LYS A 1 98 ? 5.938 -24.766 -12.602 1 98.06 98 LYS A C 1
ATOM 740 O O . LYS A 1 98 ? 6.52 -25.828 -12.438 1 98.06 98 LYS A O 1
ATOM 745 N N . THR A 1 99 ? 6.273 -23.719 -11.898 1 97.06 99 THR A N 1
ATOM 746 C CA . THR A 1 99 ? 7.465 -23.688 -11.055 1 97.06 99 THR A CA 1
ATOM 747 C C . THR A 1 99 ? 7.082 -23.656 -9.578 1 97.06 99 THR A C 1
ATOM 749 O O . THR A 1 99 ? 7.914 -23.906 -8.703 1 97.06 99 THR A O 1
ATOM 752 N N . GLY A 1 100 ? 5.84 -23.188 -9.344 1 97.38 100 GLY A N 1
ATOM 753 C CA . GLY A 1 100 ? 5.445 -22.969 -7.961 1 97.38 100 GLY A CA 1
ATOM 754 C C . GLY A 1 100 ? 5.918 -21.641 -7.41 1 97.38 100 GLY A C 1
ATOM 755 O O . GLY A 1 100 ? 5.668 -21.328 -6.246 1 97.38 100 GLY A O 1
ATOM 756 N N . LYS A 1 101 ? 6.562 -20.859 -8.281 1 97.62 101 LYS A N 1
ATOM 757 C CA . LYS A 1 101 ? 7.008 -19.531 -7.863 1 97.62 101 LYS A CA 1
ATOM 758 C C . LYS A 1 101 ? 5.832 -18.672 -7.402 1 97.62 101 LYS A C 1
ATOM 760 O O . LYS A 1 101 ? 4.762 -18.703 -8.016 1 97.62 101 LYS A O 1
ATOM 765 N N . CYS A 1 102 ? 6.078 -17.984 -6.258 1 98 102 CYS A N 1
ATOM 766 C CA . CYS A 1 102 ? 5.012 -17.188 -5.66 1 98 102 CYS A CA 1
ATOM 767 C C . CYS A 1 102 ? 5.465 -15.758 -5.434 1 98 102 CYS A C 1
ATOM 769 O O . CYS A 1 102 ? 6.609 -15.516 -5.051 1 98 102 CYS A O 1
ATOM 771 N N . GLY A 1 103 ? 4.645 -14.828 -5.789 1 98.56 103 GLY A N 1
ATOM 772 C CA . GLY A 1 103 ? 4.793 -13.422 -5.43 1 98.56 103 GLY A CA 1
ATOM 773 C C . GLY A 1 103 ? 3.686 -12.922 -4.523 1 98.56 103 GLY A C 1
ATOM 774 O O . GLY A 1 103 ? 2.555 -13.414 -4.586 1 98.56 103 GLY A O 1
ATOM 775 N N . ILE A 1 104 ? 4.027 -11.961 -3.705 1 98.75 104 ILE A N 1
ATOM 776 C CA . ILE A 1 104 ? 3.057 -11.391 -2.773 1 98.75 104 ILE A CA 1
ATOM 777 C C . ILE A 1 104 ? 3.295 -9.891 -2.631 1 98.75 104 ILE A C 1
ATOM 779 O O . ILE A 1 104 ? 4.438 -9.43 -2.682 1 98.75 104 ILE A O 1
ATOM 783 N N . GLY A 1 105 ? 2.322 -9.141 -2.537 1 98.62 105 GLY A N 1
ATOM 784 C CA . GLY A 1 105 ? 2.316 -7.711 -2.283 1 98.62 105 GLY A CA 1
ATOM 785 C C . GLY A 1 105 ? 1.047 -7.23 -1.605 1 98.62 105 GLY A C 1
ATOM 786 O O . GLY A 1 105 ? 0.104 -8 -1.422 1 98.62 105 GLY A O 1
ATOM 787 N N . SER A 1 106 ? 1.068 -6.051 -1.214 1 98.56 106 SER A N 1
ATOM 788 C CA . SER A 1 106 ? -0.134 -5.488 -0.609 1 98.56 106 SER A CA 1
ATOM 789 C C . SER A 1 106 ? -0.48 -4.137 -1.222 1 98.56 106 SER A C 1
ATOM 791 O O . SER A 1 106 ? 0.397 -3.441 -1.739 1 98.56 106 SER A O 1
ATOM 793 N N . SER A 1 107 ? -1.731 -3.801 -1.168 1 98.19 107 SER A N 1
ATOM 794 C CA . SER A 1 107 ? -2.158 -2.449 -1.513 1 98.19 107 SER A CA 1
ATOM 795 C C . SER A 1 107 ? -1.675 -1.437 -0.48 1 98.19 107 SER A C 1
ATOM 797 O O . SER A 1 107 ? -1.094 -1.812 0.541 1 98.19 107 SER A O 1
ATOM 799 N N . ALA A 1 108 ? -1.869 -0.192 -0.824 1 98.38 108 ALA A N 1
ATOM 800 C CA . ALA A 1 108 ? -1.709 0.866 0.17 1 98.38 108 ALA A CA 1
ATOM 801 C C . ALA A 1 108 ? -2.643 0.649 1.357 1 98.38 108 ALA A C 1
ATOM 803 O O . ALA A 1 108 ? -3.578 -0.151 1.281 1 98.38 108 ALA A O 1
ATOM 804 N N . ARG A 1 109 ? -2.293 1.279 2.455 1 98.38 109 ARG A N 1
ATOM 805 C CA . ARG A 1 109 ? -3.1 1.181 3.666 1 98.38 109 ARG A CA 1
ATOM 806 C C . ARG A 1 109 ? -3.773 2.512 3.986 1 98.38 109 ARG A C 1
ATOM 808 O O . ARG A 1 109 ? -3.146 3.568 3.895 1 98.38 109 ARG A O 1
ATOM 815 N N . PHE A 1 110 ? -5.016 2.436 4.293 1 98.25 110 PHE A N 1
ATOM 816 C CA . PHE A 1 110 ? -5.688 3.611 4.832 1 98.25 110 PHE A CA 1
ATOM 817 C C . PHE A 1 110 ? -6.098 3.383 6.281 1 98.25 110 PHE A C 1
ATOM 819 O O . PHE A 1 110 ? -6.398 2.256 6.68 1 98.25 110 PHE A O 1
ATOM 826 N N . GLU A 1 111 ? -6.117 4.445 7.062 1 98.25 111 GLU A N 1
ATOM 827 C CA . GLU A 1 111 ? -6.434 4.371 8.484 1 98.25 111 GLU A CA 1
ATOM 828 C C . GLU A 1 111 ? -7.93 4.184 8.711 1 98.25 111 GLU A C 1
ATOM 830 O O . GLU A 1 111 ? -8.75 4.797 8.023 1 98.25 111 GLU A O 1
ATOM 835 N N . MET A 1 112 ? -8.211 3.311 9.648 1 98.12 112 MET A N 1
ATOM 836 C CA . MET A 1 112 ? -9.57 3.094 10.125 1 98.12 112 MET A CA 1
ATOM 837 C C . MET A 1 112 ? -9.859 3.938 11.359 1 98.12 112 MET A C 1
ATOM 839 O O . MET A 1 112 ? -9.195 3.787 12.391 1 98.12 112 MET A O 1
ATOM 843 N N . SER A 1 113 ? -10.812 4.801 11.234 1 97.62 113 SER A N 1
ATOM 844 C CA . SER A 1 113 ? -11.18 5.633 12.375 1 97.62 113 SER A CA 1
ATOM 845 C C . SER A 1 113 ? -11.906 4.816 13.445 1 97.62 113 SER A C 1
ATOM 847 O O . SER A 1 113 ? -12.312 3.682 13.195 1 97.62 113 SER A O 1
ATOM 849 N N . GLU A 1 114 ? -12.047 5.426 14.609 1 96.44 114 GLU A N 1
ATOM 850 C CA . GLU A 1 114 ? -12.828 4.789 15.672 1 96.44 114 GLU A CA 1
ATOM 851 C C . GLU A 1 114 ? -14.273 4.562 15.234 1 96.44 114 GLU A C 1
ATOM 853 O O . GLU A 1 114 ? -14.891 3.566 15.609 1 96.44 114 GLU A O 1
ATOM 858 N N . THR A 1 115 ? -14.758 5.477 14.453 1 96.88 115 THR A N 1
ATOM 859 C CA . THR A 1 115 ? -16.125 5.371 13.945 1 96.88 115 THR A CA 1
ATOM 860 C C . THR A 1 115 ? -16.297 4.102 13.117 1 96.88 115 THR A C 1
ATOM 862 O O . THR A 1 115 ? -17.312 3.41 13.234 1 96.88 115 THR A O 1
ATOM 865 N N . LEU A 1 116 ? -15.352 3.83 12.344 1 97.25 116 LEU A N 1
ATOM 866 C CA . LEU A 1 116 ? -15.406 2.65 11.484 1 97.25 116 LEU A CA 1
ATOM 867 C C . LEU A 1 116 ? -15.125 1.383 12.289 1 97.25 116 LEU A C 1
ATOM 869 O O . LEU A 1 116 ? -15.766 0.352 12.07 1 97.25 116 LEU A O 1
ATOM 873 N N . MET A 1 117 ? -14.219 1.438 13.281 1 97.94 117 MET A N 1
ATOM 874 C CA . MET A 1 117 ? -13.703 0.242 13.945 1 97.94 117 MET A CA 1
ATOM 875 C C . MET A 1 117 ? -14.648 -0.219 15.055 1 97.94 117 MET A C 1
ATOM 877 O O . MET A 1 117 ? -14.734 -1.412 15.344 1 97.94 117 MET A O 1
ATOM 881 N N . ARG A 1 118 ? -15.336 0.675 15.648 1 97.38 118 ARG A N 1
ATOM 882 C CA . ARG A 1 118 ? -16.156 0.351 16.812 1 97.38 118 ARG A CA 1
ATOM 883 C C . ARG A 1 118 ? -17.141 -0.76 16.5 1 97.38 118 ARG A C 1
ATOM 885 O O . ARG A 1 118 ? -17.172 -1.796 17.156 1 97.38 118 ARG A O 1
ATOM 892 N N . PRO A 1 119 ? -17.969 -0.607 15.422 1 96.88 119 PRO A N 1
ATOM 893 C CA . PRO A 1 119 ? -18.906 -1.68 15.125 1 96.88 119 PRO A CA 1
ATOM 894 C C . PRO A 1 119 ? -18.219 -2.986 14.734 1 96.88 119 PRO A C 1
ATOM 896 O O . PRO A 1 119 ? -18.766 -4.07 14.984 1 96.88 119 PRO A O 1
ATOM 899 N N . ILE A 1 120 ? -17.062 -2.906 14.141 1 96.69 120 ILE A N 1
ATOM 900 C CA . ILE A 1 120 ? -16.328 -4.105 13.75 1 96.69 120 ILE A CA 1
ATOM 901 C C . ILE A 1 120 ? -15.852 -4.848 15 1 96.69 120 ILE A C 1
ATOM 903 O O . ILE A 1 120 ? -16.031 -6.062 15.109 1 96.69 120 ILE A O 1
ATOM 907 N N . LEU A 1 121 ? -15.305 -4.117 15.961 1 96.38 121 LEU A N 1
ATOM 908 C CA . LEU A 1 121 ? -14.734 -4.711 17.172 1 96.38 121 LEU A CA 1
ATOM 909 C C . LEU A 1 121 ? -15.828 -5.152 18.125 1 96.38 121 LEU A C 1
ATOM 911 O O . LEU A 1 121 ? -15.727 -6.207 18.75 1 96.38 121 LEU A O 1
ATOM 915 N N . SER A 1 122 ? -16.859 -4.375 18.25 1 96.5 122 SER A N 1
ATOM 916 C CA . SER A 1 122 ? -17.859 -4.613 19.281 1 96.5 122 SER A CA 1
ATOM 917 C C . SER A 1 122 ? -18.953 -5.555 18.797 1 96.5 122 SER A C 1
ATOM 919 O O . SER A 1 122 ? -19.5 -6.34 19.562 1 96.5 122 SER A O 1
ATOM 921 N N . GLU A 1 123 ? -19.234 -5.484 17.453 1 95.12 123 GLU A N 1
ATOM 922 C CA . GLU A 1 123 ? -20.391 -6.219 16.938 1 95.12 123 GLU A CA 1
ATOM 923 C C . GLU A 1 123 ? -19.984 -7.281 15.938 1 95.12 123 GLU A C 1
ATOM 925 O O . GLU A 1 123 ? -20.812 -8.055 15.461 1 95.12 123 GLU A O 1
ATOM 930 N N . GLY A 1 124 ? -18.75 -7.27 15.547 1 93.25 124 GLY A N 1
ATOM 931 C CA . GLY A 1 124 ? -18.266 -8.258 14.594 1 93.25 124 GLY A CA 1
ATOM 932 C C . GLY A 1 124 ? -18.719 -7.977 13.172 1 93.25 124 GLY A C 1
ATOM 933 O O . GLY A 1 124 ? -18.797 -8.891 12.352 1 93.25 124 GLY A O 1
ATOM 934 N N . LYS A 1 125 ? -19.047 -6.809 12.914 1 94.06 125 LYS A N 1
ATOM 935 C CA . LYS A 1 125 ? -19.5 -6.441 11.57 1 94.06 125 LYS A CA 1
ATOM 936 C C . LYS A 1 125 ? -18.328 -6.387 10.594 1 94.06 125 LYS A C 1
ATOM 938 O O . LYS A 1 125 ? -17.203 -6.082 10.992 1 94.06 125 LYS A O 1
ATOM 943 N N . GLU A 1 126 ? -18.656 -6.656 9.344 1 93.88 126 GLU A N 1
ATOM 944 C CA . GLU A 1 126 ? -17.672 -6.445 8.289 1 93.88 126 GLU A CA 1
ATOM 945 C C . GLU A 1 126 ? -17.609 -4.977 7.879 1 93.88 126 GLU A C 1
ATOM 947 O O . GLU A 1 126 ? -18.609 -4.254 7.992 1 93.88 126 GLU A O 1
ATOM 952 N N . LEU A 1 127 ? -16.484 -4.574 7.391 1 94.81 127 LEU A N 1
ATOM 953 C CA . LEU A 1 127 ? -16.297 -3.188 6.977 1 94.81 127 LEU A CA 1
ATOM 954 C C . LEU A 1 127 ? -17.359 -2.768 5.973 1 94.81 127 LEU A C 1
ATOM 956 O O . LEU A 1 127 ? -17.906 -1.661 6.059 1 94.81 127 LEU A O 1
ATOM 960 N N . ALA A 1 128 ? -17.641 -3.637 5.004 1 90.62 128 ALA A N 1
ATOM 961 C CA . ALA A 1 128 ? -18.641 -3.318 3.988 1 90.62 128 ALA A CA 1
ATOM 962 C C . ALA A 1 128 ? -19.984 -2.975 4.629 1 90.62 128 ALA A C 1
ATOM 964 O O . ALA A 1 128 ? -20.672 -2.059 4.18 1 90.62 128 ALA A O 1
ATOM 965 N N . GLU A 1 129 ? -20.375 -3.664 5.645 1 93.62 129 GLU A N 1
ATOM 966 C CA . GLU A 1 129 ? -21.625 -3.42 6.359 1 93.62 129 GLU A CA 1
ATOM 967 C C . GLU A 1 129 ? -21.594 -2.07 7.074 1 93.62 129 GLU A C 1
ATOM 969 O O . GLU A 1 129 ? -22.594 -1.35 7.086 1 93.62 129 GLU A O 1
ATOM 974 N N . VAL A 1 130 ? -20.469 -1.814 7.695 1 95.19 130 VAL A N 1
ATOM 975 C CA . VAL A 1 130 ? -20.297 -0.556 8.414 1 95.19 130 VAL A CA 1
ATOM 976 C C . VAL A 1 130 ? -20.422 0.616 7.445 1 95.19 130 VAL A C 1
ATOM 978 O O . VAL A 1 130 ? -21.125 1.59 7.727 1 95.19 130 VAL A O 1
ATOM 981 N N . MET A 1 131 ? -19.781 0.525 6.293 1 93.75 131 MET A N 1
ATOM 982 C CA . MET A 1 131 ? -19.812 1.587 5.289 1 93.75 131 MET A CA 1
ATOM 983 C C . MET A 1 131 ? -21.234 1.771 4.738 1 93.75 131 MET A C 1
ATOM 985 O O . MET A 1 131 ? -21.672 2.9 4.531 1 93.75 131 MET A O 1
ATOM 989 N N . ASP A 1 132 ? -21.906 0.686 4.512 1 93.75 132 ASP A N 1
ATOM 990 C CA . ASP A 1 132 ? -23.297 0.766 4.055 1 93.75 132 ASP A CA 1
ATOM 991 C C . ASP A 1 132 ? -24.156 1.545 5.047 1 93.75 132 ASP A C 1
ATOM 993 O O . ASP A 1 132 ? -24.938 2.406 4.652 1 93.75 132 ASP A O 1
ATOM 997 N N . ALA A 1 133 ? -23.984 1.259 6.262 1 93.31 133 ALA A N 1
ATOM 998 C CA . ALA A 1 133 ? -24.781 1.91 7.305 1 93.31 133 ALA A CA 1
ATOM 999 C C . ALA A 1 133 ? -24.469 3.402 7.375 1 93.31 133 ALA A C 1
ATOM 1001 O O . ALA A 1 133 ? -25.375 4.227 7.492 1 93.31 133 ALA A O 1
ATOM 1002 N N . LEU A 1 134 ? -23.219 3.75 7.266 1 93.62 134 LEU A N 1
ATOM 1003 C CA . LEU A 1 134 ? -22.781 5.137 7.426 1 93.62 134 LEU A CA 1
ATOM 1004 C C . LEU A 1 134 ? -23.172 5.969 6.207 1 93.62 134 LEU A C 1
ATOM 1006 O O . LEU A 1 134 ? -23.469 7.156 6.332 1 93.62 134 LEU A O 1
ATOM 1010 N N . THR A 1 135 ? -23.109 5.371 5.035 1 92.44 135 THR 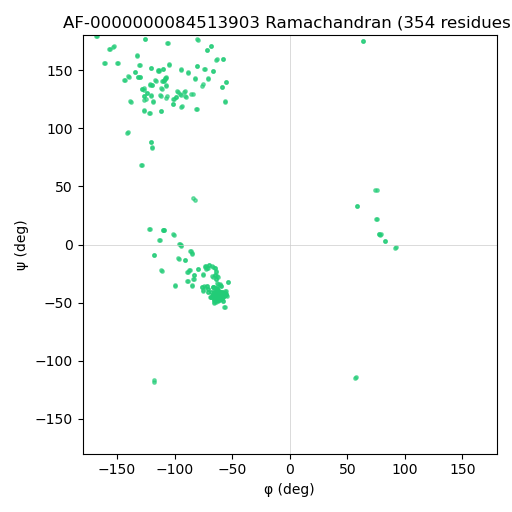A N 1
ATOM 1011 C CA . THR A 1 135 ? -23.375 6.109 3.805 1 92.44 135 THR A CA 1
ATOM 1012 C C . THR A 1 135 ? -24.859 6.074 3.461 1 92.44 135 THR A C 1
ATOM 1014 O O . THR A 1 135 ? -25.344 6.895 2.672 1 92.44 135 THR A O 1
ATOM 1017 N N . GLY A 1 136 ? -25.5 5.109 3.951 1 89.69 136 GLY A N 1
ATOM 1018 C CA . GLY A 1 136 ? -26.875 4.879 3.555 1 89.69 136 GLY A CA 1
ATOM 1019 C C . GLY A 1 136 ? -27.016 4.23 2.189 1 89.69 136 GLY A C 1
ATOM 1020 O O . GLY A 1 136 ? -28.078 4.258 1.581 1 89.69 136 GLY A O 1
ATOM 1021 N N . GLU A 1 137 ? -25.953 3.807 1.647 1 84.25 137 GLU A N 1
ATOM 1022 C CA . GLU A 1 137 ? -25.938 3.109 0.365 1 84.25 137 GLU A CA 1
ATOM 1023 C C . GLU A 1 137 ? -25.969 1.596 0.558 1 84.25 137 GLU A C 1
ATOM 1025 O O . GLU A 1 137 ? -25.734 1.1 1.661 1 84.25 137 GLU A O 1
ATOM 1030 N N . LYS A 1 138 ? -26.578 0.934 -0.5 1 83.81 138 LYS A N 1
ATOM 1031 C CA . LYS A 1 138 ? -26.562 -0.525 -0.484 1 83.81 138 LYS A CA 1
ATOM 1032 C C . LYS A 1 138 ? -25.438 -1.064 -1.362 1 83.81 138 LYS A C 1
ATOM 1034 O O . LYS A 1 138 ? -25.188 -0.548 -2.455 1 83.81 138 LYS A O 1
ATOM 1039 N N . ASP A 1 139 ? -24.672 -1.921 -0.98 1 81.12 139 ASP A N 1
ATOM 1040 C CA . ASP A 1 139 ? -23.688 -2.707 -1.717 1 81.12 139 ASP A CA 1
ATOM 1041 C C . ASP A 1 139 ? -22.469 -1.86 -2.078 1 81.12 139 ASP A C 1
ATOM 1043 O O . ASP A 1 139 ? -22.047 -1.815 -3.238 1 81.12 139 ASP A O 1
ATOM 1047 N N . VAL A 1 140 ? -21.938 -1.101 -1.103 1 77.94 140 VAL A N 1
ATOM 1048 C CA . VAL A 1 140 ? -20.734 -0.289 -1.265 1 77.94 140 VAL A CA 1
ATOM 1049 C C . VAL A 1 140 ? -19.594 -1.156 -1.79 1 77.94 140 VAL A C 1
ATOM 1051 O O . VAL A 1 140 ? -18.766 -0.691 -2.574 1 77.94 140 VAL A O 1
ATOM 1054 N N . ARG A 1 141 ? -19.562 -2.379 -1.445 1 75.12 141 ARG A N 1
ATOM 1055 C CA . ARG A 1 141 ? -18.484 -3.309 -1.777 1 75.12 141 ARG A CA 1
ATOM 1056 C C . ARG A 1 141 ? -18.375 -3.496 -3.285 1 75.12 141 ARG A C 1
ATOM 1058 O O . ARG A 1 141 ? -17.281 -3.721 -3.807 1 75.12 141 ARG A O 1
ATOM 1065 N N . SER A 1 142 ? -19.391 -3.342 -4.008 1 76.94 142 SER A N 1
ATOM 106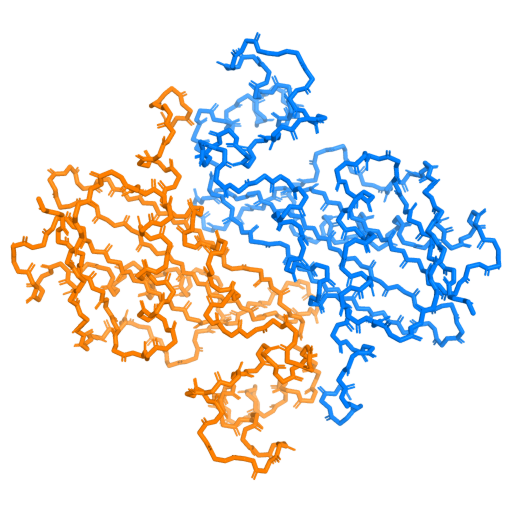6 C CA . SER A 1 142 ? -19.406 -3.557 -5.453 1 76.94 142 SER A CA 1
ATOM 1067 C C . SER A 1 142 ? -19.172 -2.254 -6.207 1 76.94 142 SER A C 1
ATOM 1069 O O . SER A 1 142 ? -19.031 -2.258 -7.434 1 76.94 142 SER A O 1
ATOM 1071 N N . GLY A 1 143 ? -19.016 -1.147 -5.469 1 78.88 143 GLY A N 1
ATOM 1072 C CA . GLY A 1 143 ? -18.781 0.154 -6.074 1 78.88 143 GLY A CA 1
ATOM 1073 C C . GLY A 1 143 ? -17.453 0.764 -5.691 1 78.88 143 GLY A C 1
ATOM 1074 O O . GLY A 1 143 ? -16.406 0.198 -5.988 1 78.88 143 GLY A O 1
ATOM 1075 N N . LEU A 1 144 ? -17.578 1.881 -5.027 1 79.06 144 LEU A N 1
ATOM 1076 C CA . LEU A 1 144 ? -16.406 2.66 -4.676 1 79.06 144 LEU A CA 1
ATOM 1077 C C . LEU A 1 144 ? -15.617 1.984 -3.559 1 79.06 144 LEU A C 1
ATOM 1079 O O . LEU A 1 144 ? -14.406 2.191 -3.428 1 79.06 144 LEU A O 1
ATOM 1083 N N . GLY A 1 145 ? -16.359 1.094 -2.83 1 86.75 145 GLY A N 1
ATOM 1084 C CA . GLY A 1 145 ? -15.727 0.53 -1.648 1 86.75 145 GLY A CA 1
ATOM 1085 C C . GLY A 1 145 ? -15.406 1.568 -0.59 1 86.75 145 GLY A C 1
ATOM 1086 O O . GLY A 1 145 ? -15.617 2.764 -0.8 1 86.75 145 GLY A O 1
ATOM 1087 N N . ALA A 1 146 ? -14.938 1.139 0.527 1 92.12 146 ALA A N 1
ATOM 1088 C CA . ALA A 1 146 ? -14.547 2.039 1.609 1 92.12 146 ALA A CA 1
ATOM 1089 C C . ALA A 1 146 ? -13.453 3 1.156 1 92.12 146 ALA A C 1
ATOM 1091 O O . ALA A 1 146 ? -13.477 4.184 1.503 1 92.12 146 ALA A O 1
ATOM 1092 N N . MET A 1 147 ? -12.555 2.5 0.297 1 93.88 147 MET A N 1
ATOM 1093 C CA . MET A 1 147 ? -11.453 3.307 -0.214 1 93.88 147 MET A CA 1
ATOM 1094 C C . MET A 1 147 ? -11.977 4.492 -1.02 1 93.88 147 MET A C 1
ATOM 1096 O O . MET A 1 147 ? -11.516 5.621 -0.838 1 93.88 147 MET A O 1
ATOM 1100 N N . GLY A 1 148 ? -12.828 4.191 -1.856 1 94.12 148 GLY A N 1
ATOM 1101 C CA . GLY A 1 148 ? -13.406 5.246 -2.672 1 94.12 148 GLY A CA 1
ATOM 1102 C C . GLY A 1 148 ? -14.188 6.27 -1.862 1 94.12 148 GLY A C 1
ATOM 1103 O O . GLY A 1 148 ? -14.094 7.469 -2.119 1 94.12 148 GLY A O 1
ATOM 1104 N N . ILE A 1 149 ? -14.922 5.836 -0.911 1 94.25 149 ILE A N 1
ATOM 1105 C CA . ILE A 1 149 ? -15.734 6.719 -0.082 1 94.25 149 ILE A CA 1
ATOM 1106 C C . ILE A 1 149 ? -14.836 7.621 0.758 1 94.25 149 ILE A C 1
ATOM 1108 O O . ILE A 1 149 ? -15.039 8.836 0.816 1 94.25 149 ILE A O 1
ATOM 1112 N N . LEU A 1 150 ? -13.812 7.039 1.328 1 96.06 150 LEU A N 1
ATOM 1113 C CA . LEU A 1 150 ? -12.945 7.777 2.244 1 96.06 150 LEU A CA 1
ATOM 1114 C C . LEU A 1 150 ? -12.055 8.75 1.485 1 96.06 150 LEU A C 1
ATOM 1116 O O . LEU A 1 150 ? -11.531 9.703 2.068 1 96.06 150 LEU A O 1
ATOM 1120 N N . THR A 1 151 ? -11.891 8.547 0.152 1 97.38 151 THR A N 1
ATOM 1121 C CA . THR A 1 151 ? -11.039 9.422 -0.642 1 97.38 151 THR A CA 1
ATOM 1122 C C . THR A 1 151 ? -11.875 10.289 -1.576 1 97.38 151 THR A C 1
ATOM 1124 O O . THR A 1 151 ? -11.352 10.836 -2.551 1 97.38 151 THR A O 1
ATOM 1127 N N . ALA A 1 152 ? -13.148 10.281 -1.319 1 94.88 152 ALA A N 1
ATOM 1128 C CA . ALA A 1 152 ? -14.086 11.086 -2.1 1 94.88 152 ALA A CA 1
ATOM 1129 C C . ALA A 1 152 ? -14.016 10.727 -3.58 1 94.88 152 ALA A C 1
ATOM 1131 O O . ALA A 1 152 ? -14.109 11.602 -4.445 1 94.88 152 ALA A O 1
ATOM 1132 N N . GLY A 1 153 ? -13.75 9.469 -3.836 1 94.31 153 GLY A N 1
ATOM 1133 C CA . GLY A 1 153 ? -13.789 8.969 -5.203 1 94.31 153 GLY A CA 1
ATOM 1134 C C . GLY A 1 153 ? -12.445 9.047 -5.906 1 94.31 153 GLY A C 1
ATOM 1135 O O . GLY A 1 153 ? -12.297 8.562 -7.027 1 94.31 153 GLY A O 1
ATOM 1136 N N . TYR A 1 154 ? -11.422 9.562 -5.328 1 96 154 TYR A N 1
ATOM 1137 C CA . TYR A 1 154 ? -10.148 9.812 -5.996 1 96 154 TYR A CA 1
ATOM 1138 C C . TYR A 1 154 ? -9.336 8.531 -6.105 1 96 154 TYR A C 1
ATOM 1140 O O . TYR A 1 154 ? -8.406 8.445 -6.91 1 96 154 TYR A O 1
ATOM 1148 N N . LEU A 1 155 ? -9.625 7.543 -5.262 1 95 155 LEU A N 1
ATOM 1149 C CA . LEU A 1 155 ? -8.961 6.25 -5.328 1 95 155 LEU A CA 1
ATOM 1150 C C . LEU A 1 155 ? -9.945 5.117 -5.059 1 95 155 LEU A C 1
ATOM 1152 O O . LEU A 1 155 ? -10.234 4.801 -3.904 1 95 155 LEU A O 1
ATOM 1156 N N .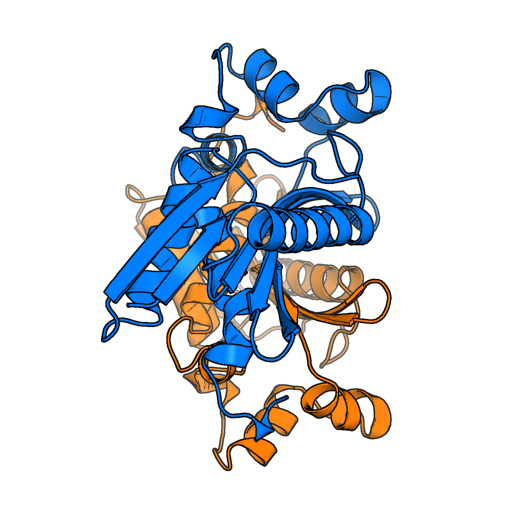 GLY A 1 156 ? -10.445 4.547 -6.082 1 90.25 156 GLY A N 1
ATOM 1157 C CA . GLY A 1 156 ? -11.367 3.43 -5.961 1 90.25 156 GLY A CA 1
ATOM 1158 C C . GLY A 1 156 ? -10.672 2.105 -5.703 1 90.25 156 GLY A C 1
ATOM 1159 O O . GLY A 1 156 ? -9.445 2.02 -5.773 1 90.25 156 GLY A O 1
ATOM 1160 N N . ARG A 1 157 ? -11.445 1.077 -5.516 1 86.19 157 ARG A N 1
ATOM 1161 C CA . ARG A 1 157 ? -10.922 -0.222 -5.109 1 86.19 157 ARG A CA 1
ATOM 1162 C C . ARG A 1 157 ? -10.039 -0.825 -6.199 1 86.19 157 ARG A C 1
ATOM 1164 O O . ARG A 1 157 ? -8.953 -1.327 -5.914 1 86.19 157 ARG A O 1
ATOM 1171 N N . ALA A 1 158 ? -10.508 -0.862 -7.438 1 89.25 158 ALA A N 1
ATOM 1172 C CA . ALA A 1 158 ? -9.719 -1.456 -8.516 1 89.25 158 ALA A CA 1
ATOM 1173 C C . ALA A 1 158 ? -8.344 -0.801 -8.617 1 89.25 158 ALA A C 1
ATOM 1175 O O . ALA A 1 158 ? -7.332 -1.491 -8.719 1 89.25 158 ALA A O 1
ATOM 1176 N N . ALA A 1 159 ? -8.32 0.493 -8.5 1 92.56 159 ALA A N 1
ATOM 1177 C CA . ALA A 1 159 ? -7.059 1.228 -8.562 1 92.56 159 ALA A CA 1
ATOM 1178 C C . ALA A 1 159 ? -6.223 0.995 -7.309 1 92.56 159 ALA A C 1
ATOM 1180 O O . ALA A 1 159 ? -4.996 0.873 -7.387 1 92.56 159 ALA A O 1
ATOM 1181 N N . ALA A 1 160 ? -6.922 0.885 -6.238 1 93.56 160 ALA A N 1
ATOM 1182 C CA . ALA A 1 160 ? -6.238 0.775 -4.953 1 93.56 160 ALA A CA 1
ATOM 1183 C C . ALA A 1 160 ? -5.469 -0.539 -4.852 1 93.56 160 ALA A C 1
ATOM 1185 O O . ALA A 1 160 ? -4.449 -0.617 -4.156 1 93.56 160 ALA A O 1
ATOM 1186 N N . TYR A 1 161 ? -5.926 -1.573 -5.555 1 96 161 TYR A N 1
ATOM 1187 C CA . TYR A 1 161 ? -5.301 -2.887 -5.445 1 96 161 TYR A CA 1
ATOM 1188 C C . TYR A 1 161 ? -4.199 -3.053 -6.484 1 96 161 TYR A C 1
ATOM 1190 O O . TYR A 1 161 ? -3.379 -3.967 -6.387 1 96 161 TYR A O 1
ATOM 1198 N N . GLU A 1 162 ? -4.156 -2.191 -7.441 1 97.06 162 GLU A N 1
ATOM 1199 C CA . GLU A 1 162 ? -3.287 -2.373 -8.602 1 97.06 162 GLU A CA 1
ATOM 1200 C C . GLU A 1 162 ? -1.816 -2.375 -8.195 1 97.06 162 GLU A C 1
ATOM 1202 O O . GLU A 1 162 ? -1.048 -3.234 -8.625 1 97.06 162 GLU A O 1
ATOM 1207 N N . HIS A 1 163 ? -1.41 -1.416 -7.371 1 98.12 163 HIS A N 1
ATOM 1208 C CA . HIS A 1 163 ? -0.013 -1.356 -6.957 1 98.12 163 HIS A CA 1
ATOM 1209 C C . HIS A 1 163 ? 0.408 -2.641 -6.254 1 98.12 163 HIS A C 1
ATOM 1211 O O . HIS A 1 163 ? 1.502 -3.156 -6.492 1 98.12 163 HIS A O 1
ATOM 1217 N N . GLY A 1 164 ? -0.478 -3.133 -5.379 1 98.31 164 GLY A N 1
ATOM 1218 C CA . GLY A 1 164 ? -0.178 -4.379 -4.691 1 98.31 164 GLY A CA 1
ATOM 1219 C C . GLY A 1 164 ? -0.013 -5.555 -5.637 1 98.31 164 GLY A C 1
ATOM 1220 O O . GLY A 1 164 ? 0.867 -6.395 -5.441 1 98.31 164 GLY A O 1
ATOM 1221 N N . LEU A 1 165 ? -0.871 -5.578 -6.633 1 98.62 165 LEU A N 1
ATOM 1222 C CA . LEU A 1 165 ? -0.794 -6.668 -7.602 1 98.62 165 LEU A CA 1
ATOM 1223 C C . LEU A 1 165 ? 0.479 -6.566 -8.438 1 98.62 165 LEU A C 1
ATOM 1225 O O . LEU A 1 165 ? 1.135 -7.578 -8.695 1 98.62 165 LEU A O 1
ATOM 1229 N N . ILE A 1 166 ? 0.856 -5.383 -8.836 1 98.62 166 ILE A N 1
ATOM 1230 C CA . ILE A 1 166 ? 2.092 -5.188 -9.586 1 98.62 166 ILE A CA 1
ATOM 1231 C C . ILE A 1 166 ? 3.283 -5.645 -8.742 1 98.62 166 ILE A C 1
ATOM 1233 O O . ILE A 1 166 ? 4.188 -6.309 -9.25 1 98.62 166 ILE A O 1
ATOM 1237 N N . PHE A 1 167 ? 3.26 -5.344 -7.484 1 98.62 167 PHE A N 1
ATOM 1238 C CA . PHE A 1 167 ? 4.332 -5.781 -6.598 1 98.62 167 PHE A CA 1
ATOM 1239 C C . PHE A 1 167 ? 4.328 -7.297 -6.445 1 98.62 167 PHE A C 1
ATOM 1241 O O . PHE A 1 167 ? 5.391 -7.922 -6.371 1 98.62 167 PHE A O 1
ATOM 1248 N N . ALA A 1 168 ? 3.133 -7.906 -6.414 1 98.75 168 ALA A N 1
ATOM 1249 C CA . ALA A 1 168 ? 3.045 -9.367 -6.359 1 98.75 168 ALA A CA 1
ATOM 1250 C C . ALA A 1 168 ? 3.605 -9.992 -7.633 1 98.75 168 ALA A C 1
ATOM 1252 O O . ALA A 1 168 ? 4.094 -11.125 -7.605 1 98.75 168 ALA A O 1
ATOM 1253 N N . LEU A 1 169 ? 3.572 -9.273 -8.742 1 98.69 169 LEU A N 1
ATOM 1254 C CA . LEU A 1 169 ? 4.059 -9.758 -10.023 1 98.69 169 LEU A CA 1
ATOM 1255 C C . LEU A 1 169 ? 5.562 -9.539 -10.156 1 98.69 169 LEU A C 1
ATOM 1257 O O . LEU A 1 169 ? 6.191 -10.055 -11.086 1 98.69 169 LEU A O 1
ATOM 1261 N N . ALA A 1 170 ? 6.188 -8.844 -9.242 1 98.25 170 ALA A N 1
ATOM 1262 C CA . ALA A 1 170 ? 7.566 -8.367 -9.328 1 98.25 170 ALA A CA 1
ATOM 1263 C C . ALA A 1 170 ? 8.531 -9.523 -9.57 1 98.25 170 ALA A C 1
ATOM 1265 O O . ALA A 1 170 ? 9.422 -9.43 -10.422 1 98.25 170 ALA A O 1
ATOM 1266 N N . PRO A 1 171 ? 8.375 -10.68 -8.922 1 97.81 171 PRO A N 1
ATOM 1267 C CA . PRO A 1 171 ? 9.32 -11.773 -9.156 1 97.81 171 PRO A CA 1
ATOM 1268 C C . PRO A 1 171 ? 9.258 -12.305 -10.586 1 97.81 171 PRO A C 1
ATOM 1270 O O . PRO A 1 171 ? 10.195 -12.969 -11.047 1 97.81 171 PRO A O 1
ATOM 1273 N N . PHE A 1 172 ? 8.188 -12.07 -11.281 1 97.75 172 PHE A N 1
ATOM 1274 C CA . PHE A 1 172 ? 7.996 -12.555 -12.641 1 97.75 172 PHE A CA 1
ATOM 1275 C C . PHE A 1 172 ? 8.367 -11.492 -13.656 1 97.75 172 PHE A C 1
ATOM 1277 O O . PHE A 1 172 ? 8.445 -11.766 -14.859 1 97.75 172 PHE A O 1
ATOM 1284 N N . LEU A 1 173 ? 8.555 -10.242 -13.172 1 97.5 173 LEU A N 1
ATOM 1285 C CA . LEU A 1 173 ? 8.812 -9.117 -14.055 1 97.5 173 LEU A CA 1
ATOM 1286 C C . LEU A 1 173 ? 10.305 -8.797 -14.109 1 97.5 173 LEU A C 1
ATOM 1288 O O . LEU A 1 173 ? 10.812 -8.367 -15.148 1 97.5 173 LEU A O 1
ATOM 1292 N N . SER A 1 174 ? 11 -8.977 -13 1 95.88 174 SER A N 1
ATOM 1293 C CA . SER A 1 174 ? 12.367 -8.484 -12.875 1 95.88 174 SER A CA 1
ATOM 1294 C C . SER A 1 174 ? 13.375 -9.625 -12.93 1 95.88 174 SER A C 1
ATOM 1296 O O . SER A 1 174 ? 12.992 -10.797 -12.93 1 95.88 174 SER A O 1
ATOM 1298 N N . GLU A 1 175 ? 14.609 -9.305 -12.969 1 96 175 GLU A N 1
ATOM 1299 C CA . GLU A 1 175 ? 15.688 -10.281 -13.109 1 96 175 GLU A CA 1
ATOM 1300 C C . GLU A 1 175 ? 15.781 -11.18 -11.883 1 96 175 GLU A C 1
ATOM 1302 O O . GLU A 1 175 ? 15.57 -10.734 -10.758 1 96 175 GLU A O 1
ATOM 1307 N N . SER A 1 176 ? 16.219 -12.406 -12.109 1 95.19 176 SER A N 1
ATOM 1308 C CA . SER A 1 176 ? 16.281 -13.422 -11.062 1 95.19 176 SER A CA 1
ATOM 1309 C C . SER A 1 176 ? 17.328 -13.062 -10.016 1 95.19 176 SER A C 1
ATOM 1311 O O . SER A 1 176 ? 17.25 -13.523 -8.867 1 95.19 176 SER A O 1
ATOM 1313 N N . LYS A 1 177 ? 18.25 -12.188 -10.336 1 95.38 177 LYS A N 1
ATOM 1314 C CA . LYS A 1 177 ? 19.344 -11.852 -9.422 1 95.38 177 LYS A CA 1
ATOM 1315 C C . LYS A 1 177 ? 18.844 -11.062 -8.219 1 95.38 177 LYS A C 1
ATOM 1317 O O . LYS A 1 177 ? 19.531 -10.938 -7.215 1 95.38 177 LYS A O 1
ATOM 1322 N N . TYR A 1 178 ? 17.656 -10.5 -8.336 1 96.12 178 TYR A N 1
ATOM 1323 C CA . TYR A 1 178 ? 17.109 -9.719 -7.23 1 96.12 178 TYR A CA 1
ATOM 1324 C C . TYR A 1 178 ? 16.375 -10.609 -6.238 1 96.12 178 TYR A C 1
ATOM 1326 O O . TYR A 1 178 ? 15.914 -10.141 -5.191 1 96.12 178 TYR A O 1
ATOM 1334 N N . TRP A 1 179 ? 16.25 -11.891 -6.598 1 93.88 179 TRP A N 1
ATOM 1335 C CA . TRP A 1 179 ? 15.414 -12.812 -5.832 1 93.88 179 TRP A CA 1
ATOM 1336 C C . TRP A 1 179 ? 16.203 -14.047 -5.422 1 93.88 179 TRP A C 1
ATOM 1338 O O . TRP A 1 179 ? 17.047 -14.539 -6.18 1 93.88 179 TRP A O 1
ATOM 1348 N N . MET B 1 1 ? -4.918 30.328 -2.002 1 95.12 1 MET B N 1
ATOM 1349 C CA . MET B 1 1 ? -3.68 29.594 -2.203 1 95.12 1 MET B CA 1
ATOM 1350 C C . MET B 1 1 ? -3.338 28.766 -0.972 1 95.12 1 MET B C 1
ATOM 1352 O O . MET B 1 1 ? -3.334 29.281 0.148 1 95.12 1 MET B O 1
ATOM 1356 N N . THR B 1 2 ? -3.201 27.469 -1.112 1 97.88 2 THR B N 1
ATOM 1357 C CA . THR B 1 2 ? -2.832 26.562 -0.033 1 97.88 2 THR B CA 1
ATOM 1358 C C . THR B 1 2 ? -1.343 26.234 -0.086 1 97.88 2 THR B C 1
ATOM 1360 O O . THR B 1 2 ? -0.824 25.844 -1.135 1 97.88 2 THR B O 1
ATOM 1363 N N . VAL B 1 3 ? -0.675 26.438 1.021 1 98.75 3 VAL B N 1
ATOM 1364 C CA . VAL B 1 3 ? 0.763 26.188 1.087 1 98.75 3 VAL B CA 1
ATOM 1365 C C . VAL B 1 3 ? 1.03 24.844 1.761 1 98.75 3 VAL B C 1
ATOM 1367 O O . VAL B 1 3 ? 0.591 24.609 2.889 1 98.75 3 VAL B O 1
ATOM 1370 N N . TRP B 1 4 ? 1.768 24 1.072 1 98.88 4 TRP B N 1
ATOM 1371 C CA . TRP B 1 4 ? 2.143 22.672 1.544 1 98.88 4 TRP B CA 1
ATOM 1372 C C . TRP B 1 4 ? 3.643 22.594 1.812 1 98.88 4 TRP B C 1
ATOM 1374 O O . TRP B 1 4 ? 4.449 22.703 0.889 1 98.88 4 TRP B O 1
ATOM 1384 N N . ALA B 1 5 ? 3.994 22.406 3.057 1 98.94 5 ALA B N 1
ATOM 1385 C CA . ALA B 1 5 ? 5.391 22.156 3.408 1 98.94 5 ALA B CA 1
ATOM 1386 C C . ALA B 1 5 ? 5.707 20.672 3.404 1 98.94 5 ALA B C 1
ATOM 1388 O O . ALA B 1 5 ? 5.031 19.875 4.07 1 98.94 5 ALA B O 1
ATOM 1389 N N . ILE B 1 6 ? 6.715 20.281 2.705 1 98.88 6 ILE B N 1
ATOM 1390 C CA . ILE B 1 6 ? 7.102 18.891 2.598 1 98.88 6 ILE B CA 1
ATOM 1391 C C . ILE B 1 6 ? 8.438 18.656 3.303 1 98.88 6 ILE B C 1
ATOM 1393 O O . ILE B 1 6 ? 9.414 19.359 3.027 1 98.88 6 ILE B O 1
ATOM 1397 N N . GLY B 1 7 ? 8.5 17.672 4.215 1 98.62 7 GLY B N 1
ATOM 1398 C CA . GLY B 1 7 ? 9.68 17.406 5.023 1 98.62 7 GLY B CA 1
ATOM 1399 C C . GLY B 1 7 ? 10.727 16.578 4.305 1 98.62 7 GLY B C 1
ATOM 1400 O O . GLY B 1 7 ? 11.297 15.656 4.891 1 98.62 7 GLY B O 1
ATOM 1401 N N . THR B 1 8 ? 10.953 16.766 3.059 1 97.12 8 THR B N 1
ATOM 1402 C CA . THR B 1 8 ? 12 16.141 2.26 1 97.12 8 THR B CA 1
ATOM 1403 C C . THR B 1 8 ? 12.258 16.938 0.984 1 97.12 8 THR B C 1
ATOM 1405 O O . THR B 1 8 ? 11.375 17.656 0.499 1 97.12 8 THR B O 1
ATOM 1408 N N . THR B 1 9 ? 13.414 16.812 0.415 1 96.06 9 THR B N 1
ATOM 1409 C CA . THR B 1 9 ? 13.734 17.453 -0.855 1 96.06 9 THR B CA 1
ATOM 1410 C C . THR B 1 9 ? 13.938 16.406 -1.95 1 96.06 9 THR B C 1
ATOM 1412 O O . THR B 1 9 ? 14.344 16.75 -3.066 1 96.06 9 THR B O 1
ATOM 1415 N N . ASN B 1 10 ? 13.695 15.133 -1.554 1 91.69 10 ASN B N 1
ATOM 1416 C CA . ASN B 1 10 ? 13.758 14.086 -2.566 1 91.69 10 ASN B CA 1
ATOM 1417 C C . ASN B 1 10 ? 12.812 14.375 -3.732 1 91.69 10 ASN B C 1
ATOM 1419 O O . ASN B 1 10 ? 11.609 14.531 -3.537 1 91.69 10 ASN B O 1
ATOM 1423 N N . ARG B 1 11 ? 13.336 14.422 -4.898 1 91.38 11 ARG B N 1
ATOM 1424 C CA . ARG B 1 11 ? 12.602 14.875 -6.074 1 91.38 11 ARG B CA 1
ATOM 1425 C C . ARG B 1 11 ? 11.375 14.008 -6.324 1 91.38 11 ARG B C 1
ATOM 1427 O O . ARG B 1 11 ? 10.281 14.523 -6.578 1 91.38 11 ARG B O 1
ATOM 1434 N N . ALA B 1 12 ? 11.531 12.688 -6.277 1 90.12 12 ALA B N 1
ATOM 1435 C CA . ALA B 1 12 ? 10.422 11.766 -6.551 1 90.12 12 ALA B CA 1
ATOM 1436 C C . ALA B 1 12 ? 9.312 11.93 -5.52 1 90.12 12 ALA B C 1
ATOM 1438 O O . ALA B 1 12 ? 8.125 11.914 -5.871 1 90.12 12 ALA B O 1
ATOM 1439 N N . LYS B 1 13 ? 9.656 12.148 -4.27 1 93.81 13 LYS B N 1
ATOM 1440 C CA . LYS B 1 13 ? 8.68 12.32 -3.195 1 93.81 13 LYS B CA 1
ATOM 1441 C C . LYS B 1 13 ? 7.949 13.656 -3.332 1 93.81 13 LYS B C 1
ATOM 1443 O O . LYS B 1 13 ? 6.738 13.727 -3.129 1 93.81 13 LYS B O 1
ATOM 1448 N N . VAL B 1 14 ? 8.68 14.672 -3.682 1 96 14 VAL B N 1
ATOM 1449 C CA . VAL B 1 14 ? 8.07 15.984 -3.879 1 96 14 VAL B CA 1
ATOM 1450 C C . VAL B 1 14 ? 7.098 15.93 -5.055 1 96 14 VAL B C 1
ATOM 1452 O O . VAL B 1 14 ? 5.977 16.438 -4.969 1 96 14 VAL B O 1
ATOM 1455 N N . GLU B 1 15 ? 7.48 15.305 -6.117 1 94.31 15 GLU B N 1
ATOM 1456 C CA . GLU B 1 15 ? 6.617 15.148 -7.285 1 94.31 15 GLU B CA 1
ATOM 1457 C C . GLU B 1 15 ? 5.324 14.422 -6.922 1 94.31 15 GLU B C 1
ATOM 1459 O O . GLU B 1 15 ? 4.25 14.773 -7.418 1 94.31 15 GLU B O 1
ATOM 1464 N N . CYS B 1 16 ? 5.488 13.461 -6.121 1 95.38 16 CYS B N 1
ATOM 1465 C CA . CYS B 1 16 ? 4.328 12.711 -5.648 1 95.38 16 CYS B CA 1
ATOM 1466 C C . CYS B 1 16 ? 3.334 13.625 -4.945 1 95.38 16 CYS B C 1
ATOM 1468 O O . CYS B 1 16 ? 2.129 13.547 -5.191 1 95.38 16 CYS B O 1
ATOM 1470 N N . VAL B 1 17 ? 3.816 14.484 -4.109 1 98 17 VAL B N 1
ATOM 1471 C CA . VAL B 1 17 ? 2.967 15.398 -3.352 1 98 17 VAL B CA 1
ATOM 1472 C C . VAL B 1 17 ? 2.273 16.375 -4.301 1 98 17 VAL B C 1
ATOM 1474 O O . VAL B 1 17 ? 1.06 16.578 -4.219 1 98 17 VAL B O 1
ATOM 1477 N N . VAL B 1 18 ? 3.061 16.938 -5.211 1 97.31 18 VAL B N 1
ATOM 1478 C CA . VAL B 1 18 ? 2.512 17.891 -6.168 1 97.31 18 VAL B CA 1
ATOM 1479 C C . VAL B 1 18 ? 1.39 17.234 -6.969 1 97.31 18 VAL B C 1
ATOM 1481 O O . VAL B 1 18 ? 0.3 17.797 -7.102 1 97.31 18 VAL B O 1
ATOM 1484 N N . THR B 1 19 ? 1.602 16.047 -7.402 1 96.19 19 THR B N 1
ATOM 1485 C CA . THR B 1 19 ? 0.624 15.312 -8.203 1 96.19 19 THR B CA 1
ATOM 1486 C C . THR B 1 19 ? -0.63 15.016 -7.383 1 96.19 19 THR B C 1
ATOM 1488 O O . THR B 1 19 ? -1.749 15.25 -7.844 1 96.19 19 THR B O 1
ATOM 1491 N N . ALA B 1 20 ? -0.467 14.539 -6.211 1 97.25 20 ALA B N 1
ATOM 1492 C CA . ALA B 1 20 ? -1.586 14.109 -5.375 1 97.25 20 ALA B CA 1
ATOM 1493 C C . ALA B 1 20 ? -2.451 15.297 -4.957 1 97.25 20 ALA B C 1
ATOM 1495 O O . ALA B 1 20 ? -3.68 15.219 -5 1 97.25 20 ALA B O 1
ATOM 1496 N N . VAL B 1 21 ? -1.836 16.438 -4.547 1 97.56 21 VAL B N 1
ATOM 1497 C CA . VAL B 1 21 ? -2.623 17.562 -4.062 1 97.56 21 VAL B CA 1
ATOM 1498 C C . VAL B 1 21 ? -3.373 18.203 -5.227 1 97.56 21 VAL B C 1
ATOM 1500 O O . VAL B 1 21 ? -4.516 18.656 -5.07 1 97.56 21 VAL B O 1
ATOM 1503 N N . ASN B 1 22 ? -2.715 18.281 -6.398 1 97.62 22 ASN B N 1
ATOM 1504 C CA . ASN B 1 22 ? -3.412 18.797 -7.566 1 97.62 22 ASN B CA 1
ATOM 1505 C C . ASN B 1 22 ? -4.586 17.906 -7.965 1 97.62 22 ASN B C 1
ATOM 1507 O O . ASN B 1 22 ? -5.633 18.391 -8.383 1 97.62 22 ASN B O 1
ATOM 1511 N N . LYS B 1 23 ? -4.398 16.641 -7.82 1 97 23 LYS B N 1
ATOM 1512 C CA . LYS B 1 23 ? -5.445 15.672 -8.148 1 97 23 LYS B CA 1
ATOM 1513 C C . LYS B 1 23 ? -6.609 15.766 -7.168 1 97 23 LYS B C 1
ATOM 1515 O O . LYS B 1 23 ? -7.773 15.812 -7.578 1 97 23 LYS B O 1
ATOM 1520 N N . CYS B 1 24 ? -6.328 15.844 -5.938 1 97.69 24 CYS B N 1
ATOM 1521 C CA . CYS B 1 24 ? -7.336 15.703 -4.891 1 97.69 24 CYS B CA 1
ATOM 1522 C C . CYS B 1 24 ? -7.988 17.047 -4.582 1 97.69 24 CYS B C 1
ATOM 1524 O O . CYS B 1 24 ? -9.062 17.094 -3.986 1 97.69 24 CYS B O 1
ATOM 1526 N N . PHE B 1 25 ? -7.352 18.172 -4.891 1 97.5 25 PHE B N 1
ATOM 1527 C CA . PHE B 1 25 ? -7.883 19.516 -4.695 1 97.5 25 PHE B CA 1
ATOM 1528 C C . PHE B 1 25 ? -7.77 20.344 -5.977 1 97.5 25 PHE B C 1
ATOM 1530 O O . PHE B 1 25 ? -7.113 21.375 -6 1 97.5 25 PHE B O 1
ATOM 1537 N N . PRO B 1 26 ? -8.508 19.984 -6.953 1 95.75 26 PRO B N 1
ATOM 1538 C CA . PRO B 1 26 ? -8.32 20.531 -8.297 1 95.75 26 PRO B CA 1
ATOM 1539 C C . PRO B 1 26 ? -8.75 22 -8.398 1 95.75 26 PRO B C 1
ATOM 1541 O O . PRO B 1 26 ? -8.312 22.719 -9.297 1 95.75 26 PRO B O 1
ATOM 1544 N N . ASN B 1 27 ? -9.516 22.438 -7.539 1 95.25 27 ASN B N 1
ATOM 1545 C CA . ASN B 1 27 ? -10.055 23.781 -7.645 1 95.25 27 ASN B CA 1
ATOM 1546 C C . ASN B 1 27 ? -9.234 24.781 -6.832 1 95.25 27 ASN B C 1
ATOM 1548 O O . ASN B 1 27 ? -9.539 25.969 -6.816 1 95.25 27 ASN B O 1
ATOM 1552 N N . ASP B 1 28 ? -8.227 24.312 -6.199 1 95.12 28 ASP B N 1
ATOM 1553 C CA . ASP B 1 28 ? -7.387 25.172 -5.375 1 95.12 28 ASP B CA 1
ATOM 1554 C C . ASP B 1 28 ? -6.059 25.469 -6.07 1 95.12 28 ASP B C 1
ATOM 1556 O O . ASP B 1 28 ? -5.656 24.75 -6.988 1 95.12 28 ASP B O 1
ATOM 1560 N N . VAL B 1 29 ? -5.496 26.531 -5.727 1 97 29 VAL B N 1
ATOM 1561 C CA . VAL B 1 29 ? -4.121 26.844 -6.109 1 97 29 VAL B CA 1
ATOM 1562 C C . VAL B 1 29 ? -3.166 26.406 -5.004 1 97 29 VAL B C 1
ATOM 1564 O O . VAL B 1 29 ? -3.373 26.734 -3.832 1 97 29 VAL B O 1
ATOM 1567 N N . HIS B 1 30 ? -2.166 25.656 -5.391 1 97.81 30 HIS B N 1
ATOM 1568 C CA . HIS B 1 30 ? -1.267 25.078 -4.402 1 97.81 30 HIS B CA 1
ATOM 1569 C C . HIS B 1 30 ? 0.151 25.609 -4.562 1 97.81 30 HIS B C 1
ATOM 1571 O O . HIS B 1 30 ? 0.613 25.828 -5.684 1 97.81 30 HIS B O 1
ATOM 1577 N N . GLU B 1 31 ? 0.793 25.844 -3.486 1 98.25 31 GLU B N 1
ATOM 1578 C CA . GLU B 1 31 ? 2.232 26.078 -3.412 1 98.25 31 GLU B CA 1
ATOM 1579 C C . GLU B 1 31 ? 2.92 25.016 -2.559 1 98.25 31 GLU B C 1
ATOM 1581 O O . GLU B 1 31 ? 2.557 24.812 -1.397 1 98.25 31 GLU B O 1
ATOM 1586 N N . VAL B 1 32 ? 3.848 24.359 -3.146 1 98.06 32 VAL B N 1
ATOM 1587 C CA . VAL B 1 32 ? 4.582 23.297 -2.461 1 98.06 32 VAL B CA 1
ATOM 1588 C C . VAL B 1 32 ? 5.992 23.781 -2.129 1 98.06 32 VAL B C 1
ATOM 1590 O O . VAL B 1 32 ? 6.703 24.281 -2.998 1 98.06 32 VAL B O 1
ATOM 1593 N N . ARG B 1 33 ? 6.348 23.656 -0.925 1 98.69 33 ARG B N 1
ATOM 1594 C CA . ARG B 1 33 ? 7.676 24.031 -0.45 1 98.69 33 ARG B CA 1
ATOM 1595 C C . ARG B 1 33 ? 8.383 22.844 0.201 1 98.69 33 ARG B C 1
ATOM 1597 O O . ARG B 1 33 ? 8 22.422 1.294 1 98.69 33 ARG B O 1
ATOM 1604 N N . ALA B 1 34 ? 9.406 22.422 -0.427 1 98.56 34 ALA B N 1
ATOM 1605 C CA . ALA B 1 34 ? 10.172 21.281 0.058 1 98.56 34 ALA B CA 1
ATOM 1606 C C . ALA B 1 34 ? 11.32 21.734 0.958 1 98.56 34 ALA B C 1
ATOM 1608 O O . ALA B 1 34 ? 12.055 22.656 0.618 1 98.56 34 ALA B O 1
ATOM 1609 N N . VAL B 1 35 ? 11.453 21.125 2.1 1 98.62 35 VAL B N 1
ATOM 1610 C CA . VAL B 1 35 ? 12.516 21.469 3.041 1 98.62 35 VAL B CA 1
ATOM 1611 C C . VAL B 1 35 ? 13.219 20.203 3.514 1 98.62 35 VAL B C 1
ATOM 1613 O O . VAL B 1 35 ? 12.594 19.141 3.65 1 98.62 35 VAL B O 1
ATOM 1616 N N . ASN B 1 36 ? 14.508 20.312 3.707 1 97.81 36 ASN B N 1
ATOM 1617 C CA . ASN B 1 36 ? 15.273 19.219 4.301 1 97.81 36 ASN B CA 1
ATOM 1618 C C . ASN B 1 36 ? 15.148 19.219 5.82 1 97.81 36 ASN B C 1
ATOM 1620 O O . ASN B 1 36 ? 15.516 20.188 6.484 1 97.81 36 ASN B O 1
ATOM 1624 N N . VAL B 1 37 ? 14.578 18.172 6.348 1 98.31 37 VAL B N 1
ATOM 1625 C CA . VAL B 1 37 ? 14.406 18.062 7.793 1 98.31 37 VAL B CA 1
ATOM 1626 C C . VAL B 1 37 ? 14.867 16.688 8.266 1 98.31 37 VAL B C 1
ATOM 1628 O O . VAL B 1 37 ? 15.016 15.766 7.457 1 98.31 37 VAL B O 1
ATOM 1631 N N . GLU B 1 38 ? 15.102 16.578 9.578 1 96.75 38 GLU B N 1
ATOM 1632 C CA . GLU B 1 38 ? 15.445 15.289 10.172 1 96.75 38 GLU B CA 1
ATOM 1633 C C . GLU B 1 38 ? 14.188 14.461 10.453 1 96.75 38 GLU B C 1
ATOM 1635 O O . GLU B 1 38 ? 13.164 15.008 10.875 1 96.75 38 GLU B O 1
ATOM 1640 N N . SER B 1 39 ? 14.273 13.18 10.258 1 97.06 39 SER B N 1
ATOM 1641 C CA . SER B 1 39 ? 13.133 12.305 10.516 1 97.06 39 SER B CA 1
ATOM 1642 C C . SER B 1 39 ? 13.039 11.938 11.992 1 97.06 39 SER B C 1
ATOM 1644 O O . SER B 1 39 ? 11.969 11.586 12.484 1 97.06 39 SER B O 1
ATOM 1646 N N . GLY B 1 40 ? 14.172 11.945 12.719 1 97.81 40 GLY B N 1
ATOM 1647 C CA . GLY B 1 40 ? 14.211 11.57 14.125 1 97.81 40 GLY B CA 1
ATOM 1648 C C . GLY B 1 40 ? 14.195 10.07 14.344 1 97.81 40 GLY B C 1
ATOM 1649 O O . GLY B 1 40 ? 14.008 9.602 15.469 1 97.81 40 GLY B O 1
ATOM 1650 N N . VAL B 1 41 ? 14.328 9.242 13.242 1 98 41 VAL B N 1
ATOM 1651 C CA . VAL B 1 41 ? 14.43 7.793 13.32 1 98 41 VAL B CA 1
ATOM 1652 C C . VAL B 1 41 ? 15.68 7.324 12.578 1 98 41 VAL B C 1
ATOM 1654 O O . VAL B 1 41 ? 16.422 8.141 12.023 1 98 41 VAL B O 1
ATOM 1657 N N . THR B 1 42 ? 15.938 6.039 12.609 1 95.25 42 THR B N 1
ATOM 1658 C CA . THR B 1 42 ? 17.125 5.504 11.961 1 95.25 42 THR B CA 1
ATOM 1659 C C . THR B 1 42 ? 17.062 5.711 10.453 1 95.25 42 THR B C 1
ATOM 1661 O O . THR B 1 42 ? 15.977 5.906 9.891 1 95.25 42 THR B O 1
ATOM 1664 N N . ASP B 1 43 ? 18.125 5.684 9.797 1 92.81 43 ASP B N 1
ATOM 1665 C CA . ASP B 1 43 ? 18.203 5.883 8.352 1 92.81 43 ASP B CA 1
ATOM 1666 C C . ASP B 1 43 ? 17.438 4.785 7.605 1 92.81 43 ASP B C 1
ATOM 1668 O O . ASP B 1 43 ? 16.891 5.023 6.531 1 92.81 43 ASP B O 1
ATOM 1672 N N . GLN B 1 44 ? 17.469 3.615 8.188 1 94.94 44 GLN B N 1
ATOM 1673 C CA . GLN B 1 44 ? 16.719 2.473 7.68 1 94.94 44 GLN B CA 1
ATOM 1674 C C . GLN B 1 44 ? 15.711 1.971 8.711 1 94.94 44 GLN B C 1
ATOM 1676 O O . GLN B 1 44 ? 15.969 0.999 9.422 1 94.94 44 GLN B O 1
ATOM 1681 N N . PRO B 1 45 ? 14.555 2.68 8.688 1 97.56 45 PRO B N 1
ATOM 1682 C CA . PRO B 1 45 ? 13.531 2.186 9.609 1 97.56 45 PRO B CA 1
ATOM 1683 C C . PRO B 1 45 ? 13.195 0.712 9.391 1 97.56 45 PRO B C 1
ATOM 1685 O O . PRO B 1 45 ? 13.078 0.267 8.242 1 97.56 45 PRO B O 1
ATOM 1688 N N . MET B 1 46 ? 12.992 -0.042 10.492 1 97.62 46 MET B N 1
ATOM 1689 C CA . MET B 1 46 ? 12.875 -1.493 10.383 1 97.62 46 MET B CA 1
ATOM 1690 C C . MET B 1 46 ? 11.547 -1.975 10.938 1 97.62 46 MET B C 1
ATOM 1692 O O . MET B 1 46 ? 11.391 -3.154 11.258 1 97.62 46 MET B O 1
ATOM 1696 N N . SER B 1 47 ? 10.617 -1.038 11.156 1 98 47 SER B N 1
ATOM 1697 C CA . SER B 1 47 ? 9.25 -1.366 11.562 1 98 47 SER B CA 1
ATOM 1698 C C . SER B 1 47 ? 8.258 -0.333 11.047 1 98 47 SER B C 1
ATOM 1700 O O . SER B 1 47 ? 8.633 0.805 10.75 1 98 47 SER B O 1
ATOM 1702 N N . ALA B 1 48 ? 7.047 -0.785 10.938 1 98.19 48 ALA B N 1
ATOM 1703 C CA . ALA B 1 48 ? 5.992 0.134 10.523 1 98.19 48 ALA B CA 1
ATOM 1704 C C . ALA B 1 48 ? 5.859 1.298 11.508 1 98.19 48 ALA B C 1
ATOM 1706 O O . ALA B 1 48 ? 5.699 2.449 11.094 1 98.19 48 ALA B O 1
ATOM 1707 N N . GLU B 1 49 ? 5.934 1.026 12.812 1 98.31 49 GLU B N 1
ATOM 1708 C CA . GLU B 1 49 ? 5.805 2.059 13.836 1 98.31 49 GLU B CA 1
ATOM 1709 C C . GLU B 1 49 ? 6.914 3.098 13.719 1 98.31 49 GLU B C 1
ATOM 1711 O O . GLU B 1 49 ? 6.66 4.301 13.805 1 98.31 49 GLU B O 1
ATOM 1716 N N . GLU B 1 50 ? 8.094 2.604 13.531 1 98.5 50 GLU B N 1
ATOM 1717 C CA . GLU B 1 50 ? 9.227 3.518 13.391 1 98.5 50 GLU B CA 1
ATOM 1718 C C . GLU B 1 50 ? 9.086 4.375 12.133 1 98.5 50 GLU B C 1
ATOM 1720 O O . GLU B 1 50 ? 9.359 5.578 12.164 1 98.5 50 GLU B O 1
ATOM 1725 N N . THR B 1 51 ? 8.711 3.75 11.047 1 98.56 51 THR B N 1
ATOM 1726 C CA . THR B 1 51 ? 8.547 4.473 9.789 1 98.56 51 THR B CA 1
ATOM 1727 C C . THR B 1 51 ? 7.438 5.52 9.906 1 98.56 51 THR B C 1
ATOM 1729 O O . THR B 1 51 ? 7.566 6.629 9.391 1 98.56 51 THR B O 1
ATOM 1732 N N . GLN B 1 52 ? 6.34 5.141 10.602 1 98.69 52 GLN B N 1
ATOM 1733 C CA . GLN B 1 52 ? 5.273 6.094 10.875 1 98.69 52 GLN B CA 1
ATOM 1734 C C . GLN B 1 52 ? 5.797 7.301 11.648 1 98.69 52 GLN B C 1
ATOM 1736 O O . GLN B 1 52 ? 5.48 8.445 11.312 1 98.69 52 GLN B O 1
ATOM 1741 N N . LYS B 1 53 ? 6.531 6.977 12.68 1 98.56 53 LYS B N 1
ATOM 1742 C CA . LYS B 1 53 ? 7.105 8.039 13.5 1 98.56 53 LYS B CA 1
ATOM 1743 C C . LYS B 1 53 ? 7.961 8.984 12.656 1 98.56 53 LYS B C 1
ATOM 1745 O O . LYS B 1 53 ? 7.883 10.203 12.82 1 98.56 53 LYS B O 1
ATOM 1750 N N . GLY B 1 54 ? 8.773 8.398 11.766 1 98.69 54 GLY B N 1
ATOM 1751 C CA . GLY B 1 54 ? 9.578 9.227 10.875 1 98.69 54 GLY B CA 1
ATOM 1752 C C . GLY B 1 54 ? 8.742 10.133 9.992 1 98.69 54 GLY B C 1
ATOM 1753 O O . GLY B 1 54 ? 9.062 11.312 9.828 1 98.69 54 GLY B O 1
ATOM 1754 N N . ALA B 1 55 ? 7.691 9.625 9.398 1 98.75 55 ALA B N 1
ATOM 1755 C CA . ALA B 1 55 ? 6.812 10.406 8.539 1 98.75 55 ALA B CA 1
ATOM 1756 C C . ALA B 1 55 ? 6.156 11.547 9.312 1 98.75 55 ALA B C 1
ATOM 1758 O O . ALA B 1 55 ? 6.113 12.688 8.836 1 98.75 55 ALA B O 1
ATOM 1759 N N . VAL B 1 56 ? 5.668 11.234 10.516 1 98.75 56 VAL B N 1
ATOM 1760 C CA . VAL B 1 56 ? 5.008 12.234 11.352 1 98.75 56 VAL B CA 1
ATOM 1761 C C . VAL B 1 56 ? 6.008 13.312 11.758 1 98.75 56 VAL B C 1
ATOM 1763 O O . VAL B 1 56 ? 5.703 14.508 11.688 1 98.75 56 VAL B O 1
ATOM 1766 N N . ASN B 1 57 ? 7.191 12.883 12.172 1 98.88 57 ASN B N 1
ATOM 1767 C CA . ASN B 1 57 ? 8.227 13.836 12.555 1 98.88 57 ASN B CA 1
ATOM 1768 C C . ASN B 1 57 ? 8.586 14.773 11.406 1 98.88 57 ASN B C 1
ATOM 1770 O O . ASN B 1 57 ? 8.727 15.984 11.602 1 98.88 57 ASN B O 1
ATOM 1774 N N . ARG B 1 58 ? 8.672 14.227 10.211 1 98.81 58 ARG B N 1
ATOM 1775 C CA . ARG B 1 58 ? 9 15.047 9.047 1 98.81 58 ARG B CA 1
ATOM 1776 C C . ARG B 1 58 ? 7.891 16.047 8.75 1 98.81 58 ARG B C 1
ATOM 1778 O O . ARG B 1 58 ? 8.164 17.188 8.375 1 98.81 58 ARG B O 1
ATOM 1785 N N . ALA B 1 59 ? 6.672 15.633 8.875 1 98.88 59 ALA B N 1
ATOM 1786 C CA . ALA B 1 59 ? 5.539 16.531 8.648 1 98.88 59 ALA B CA 1
ATOM 1787 C C . ALA B 1 59 ? 5.57 17.703 9.633 1 98.88 59 ALA B C 1
ATOM 1789 O O . ALA B 1 59 ? 5.43 18.859 9.234 1 98.88 59 ALA B O 1
ATOM 1790 N N . LYS B 1 60 ? 5.77 17.391 10.914 1 98.81 60 LYS B N 1
ATOM 1791 C CA . LYS B 1 60 ? 5.828 18.406 11.945 1 98.81 60 LYS B CA 1
ATOM 1792 C C . LYS B 1 60 ? 6.996 19.359 11.719 1 98.81 60 LYS B C 1
ATOM 1794 O O . LYS B 1 60 ? 6.844 20.578 11.82 1 98.81 60 LYS B O 1
ATOM 1799 N N . ALA B 1 61 ? 8.133 18.781 11.43 1 98.88 61 ALA B N 1
ATOM 1800 C CA . ALA B 1 61 ? 9.328 19.578 11.203 1 98.88 61 ALA B CA 1
ATOM 1801 C C . ALA B 1 61 ? 9.148 20.484 9.992 1 98.88 61 ALA B C 1
ATOM 1803 O O . ALA B 1 61 ? 9.648 21.625 9.984 1 98.88 61 ALA B O 1
ATOM 1804 N N . ALA B 1 62 ? 8.492 19.969 8.977 1 98.88 62 ALA B N 1
ATOM 1805 C CA . ALA B 1 62 ? 8.219 20.781 7.793 1 98.88 62 ALA B CA 1
ATOM 1806 C C . ALA B 1 62 ? 7.359 21.984 8.141 1 98.88 62 ALA B C 1
ATOM 1808 O O . ALA B 1 62 ? 7.652 23.109 7.719 1 98.88 62 ALA B O 1
ATOM 1809 N N . LEU B 1 63 ? 6.328 21.797 8.922 1 98.69 63 LEU B N 1
ATOM 1810 C CA . LEU B 1 63 ? 5.465 22.891 9.359 1 98.69 63 LEU B CA 1
ATOM 1811 C C . LEU B 1 63 ? 6.262 23.938 10.133 1 98.69 63 LEU B C 1
ATOM 1813 O O . LEU B 1 63 ? 6.059 25.125 9.953 1 98.69 63 LEU B O 1
ATOM 1817 N N . ASN B 1 64 ? 7.121 23.453 10.953 1 98.62 64 ASN B N 1
ATOM 1818 C CA . ASN B 1 64 ? 7.93 24.359 11.758 1 98.62 64 ASN B CA 1
ATOM 1819 C C . ASN B 1 64 ? 8.883 25.172 10.883 1 98.62 64 ASN B C 1
ATOM 1821 O O . ASN B 1 64 ? 9.125 26.359 11.156 1 98.62 64 ASN B O 1
ATOM 1825 N N . ALA B 1 65 ? 9.414 24.562 9.836 1 98.62 65 ALA B N 1
ATOM 1826 C CA . ALA B 1 65 ? 10.398 25.188 8.961 1 98.62 65 ALA B CA 1
ATOM 1827 C C . ALA B 1 65 ? 9.734 26.203 8.039 1 98.62 65 ALA B C 1
ATOM 1829 O O . ALA B 1 65 ? 10.383 27.125 7.551 1 98.62 65 ALA B O 1
ATOM 1830 N N . VAL B 1 66 ? 8.461 26.016 7.762 1 98.62 66 VAL B N 1
ATOM 1831 C CA . VAL B 1 66 ? 7.699 26.906 6.895 1 98.62 66 VAL B CA 1
ATOM 1832 C C . VAL B 1 66 ? 6.52 27.484 7.664 1 98.62 66 VAL B C 1
ATOM 1834 O O . VAL B 1 66 ? 5.387 27.016 7.535 1 98.62 66 VAL B O 1
ATOM 1837 N N . PRO B 1 67 ? 6.688 28.578 8.336 1 97.88 67 PRO B N 1
ATOM 1838 C CA . PRO B 1 67 ? 5.715 29.078 9.312 1 97.88 67 PRO B CA 1
ATOM 1839 C C . PRO B 1 67 ? 4.383 29.453 8.672 1 97.88 67 PRO B C 1
ATOM 1841 O O . PRO B 1 67 ? 3.352 29.484 9.344 1 97.88 67 PRO B O 1
ATOM 1844 N N . ASP B 1 68 ? 4.352 29.734 7.402 1 98.19 68 ASP B N 1
ATOM 1845 C CA . ASP B 1 68 ? 3.094 30.156 6.789 1 98.19 68 ASP B CA 1
ATOM 1846 C C . ASP B 1 68 ? 2.432 29 6.043 1 98.19 68 ASP B C 1
ATOM 1848 O O . ASP B 1 68 ? 1.448 29.203 5.328 1 98.19 68 ASP B O 1
ATOM 1852 N N . ALA B 1 69 ? 2.922 27.828 6.16 1 98.81 69 ALA B N 1
ATOM 1853 C CA . ALA B 1 69 ? 2.32 26.656 5.508 1 98.81 69 ALA B CA 1
ATOM 1854 C C . ALA B 1 69 ? 0.999 26.281 6.172 1 98.81 69 ALA B C 1
ATOM 1856 O O . ALA B 1 69 ? 0.864 26.375 7.395 1 98.81 69 ALA B O 1
ATOM 1857 N N . ASP B 1 70 ? 0.088 25.859 5.371 1 98.81 70 ASP B N 1
ATOM 1858 C CA . ASP B 1 70 ? -1.199 25.391 5.867 1 98.81 70 ASP B CA 1
ATOM 1859 C C . ASP B 1 70 ? -1.121 23.922 6.27 1 98.81 70 ASP B C 1
ATOM 1861 O O . ASP B 1 70 ? -1.782 23.484 7.219 1 98.81 70 ASP B O 1
ATOM 1865 N N . PHE B 1 71 ? -0.358 23.156 5.539 1 98.88 71 PHE B N 1
ATOM 1866 C CA . PHE B 1 71 ? -0.203 21.734 5.762 1 98.88 71 PHE B CA 1
ATOM 1867 C C . PHE B 1 71 ? 1.271 21.344 5.801 1 98.88 71 PHE B C 1
ATOM 1869 O O . PHE B 1 71 ? 2.092 21.938 5.102 1 98.88 71 PHE B O 1
ATOM 1876 N N . GLY B 1 72 ? 1.597 20.375 6.664 1 98.94 72 GLY B N 1
ATOM 1877 C CA . GLY B 1 72 ? 2.861 19.656 6.629 1 98.94 72 GLY B CA 1
ATOM 1878 C C . GLY B 1 72 ? 2.723 18.234 6.137 1 98.94 72 GLY B C 1
ATOM 1879 O O . GLY B 1 72 ? 1.783 17.531 6.512 1 98.94 72 GLY B O 1
ATOM 1880 N N . ILE B 1 73 ? 3.627 17.844 5.301 1 98.94 73 ILE B N 1
ATOM 1881 C CA . ILE B 1 73 ? 3.627 16.484 4.777 1 98.94 73 ILE B CA 1
ATOM 1882 C C . ILE B 1 73 ? 4.969 15.82 5.066 1 98.94 73 ILE B C 1
ATOM 1884 O O . ILE B 1 73 ? 6.027 16.422 4.844 1 98.94 73 ILE B O 1
ATOM 1888 N N . GLY B 1 74 ? 4.902 14.664 5.605 1 98.88 74 GLY B N 1
ATOM 1889 C CA . GLY B 1 74 ? 6.07 13.82 5.781 1 98.88 74 GLY B CA 1
ATOM 1890 C C . GLY B 1 74 ? 5.961 12.492 5.051 1 98.88 74 GLY B C 1
ATOM 1891 O O . GLY B 1 74 ? 4.891 11.883 5.012 1 98.88 74 GLY B O 1
ATOM 1892 N N . LEU B 1 75 ? 7 12.07 4.422 1 98.19 75 LEU B N 1
ATOM 1893 C CA . LEU B 1 75 ? 7.133 10.781 3.756 1 98.19 75 LEU B CA 1
ATOM 1894 C C . LEU B 1 75 ? 8.375 10.047 4.238 1 98.19 75 LEU B C 1
ATOM 1896 O O . LEU B 1 75 ? 9.469 10.625 4.289 1 98.19 75 LEU B O 1
ATOM 1900 N N . GLU B 1 76 ? 8.203 8.852 4.641 1 97.44 76 GLU B N 1
ATOM 1901 C CA . GLU B 1 76 ? 9.305 8.055 5.16 1 97.44 76 GLU B CA 1
ATOM 1902 C C . GLU B 1 76 ? 9.234 6.613 4.652 1 97.44 76 GLU B C 1
ATOM 1904 O O . GLU B 1 76 ? 8.172 5.984 4.699 1 97.44 76 GLU B O 1
ATOM 1909 N N . GLY B 1 77 ? 10.227 6.137 4.031 1 96.31 77 GLY B N 1
ATOM 1910 C CA . GLY B 1 77 ? 10.336 4.742 3.637 1 96.31 77 GLY B CA 1
ATOM 1911 C C . GLY B 1 77 ? 10.961 3.865 4.703 1 96.31 77 GLY B C 1
ATOM 1912 O O . GLY B 1 77 ? 11.828 4.316 5.453 1 96.31 77 GLY B O 1
ATOM 1913 N N . GLY B 1 78 ? 10.523 2.654 4.734 1 97.25 78 GLY B N 1
ATOM 1914 C CA . GLY B 1 78 ? 11.094 1.726 5.699 1 97.25 78 GLY B CA 1
ATOM 1915 C C . GLY B 1 78 ? 10.711 0.281 5.434 1 97.25 78 GLY B C 1
ATOM 1916 O O . GLY B 1 78 ? 10.039 -0.016 4.441 1 97.25 78 GLY B O 1
ATOM 1917 N N . LEU B 1 79 ? 11.227 -0.583 6.305 1 98.25 79 LEU B N 1
ATOM 1918 C CA . LEU B 1 79 ? 11 -2.021 6.227 1 98.25 79 LEU B CA 1
ATOM 1919 C C . LEU B 1 79 ? 10.109 -2.492 7.375 1 98.25 79 LEU B C 1
ATOM 1921 O O . LEU B 1 79 ? 10.047 -1.844 8.422 1 98.25 79 LEU B O 1
ATOM 1925 N N . GLU B 1 80 ? 9.406 -3.504 7.117 1 98.31 80 GLU B N 1
ATOM 1926 C CA . GLU B 1 80 ? 8.625 -4.141 8.172 1 98.31 80 GLU B CA 1
ATOM 1927 C C . GLU B 1 80 ? 8.672 -5.66 8.055 1 98.31 80 GLU B C 1
ATOM 1929 O O . GLU B 1 80 ? 8.703 -6.199 6.945 1 98.31 80 GLU B O 1
ATOM 1934 N N . HIS B 1 81 ? 8.688 -6.289 9.211 1 97.75 81 HIS B N 1
ATOM 1935 C CA . HIS B 1 81 ? 8.727 -7.746 9.312 1 97.75 81 HIS B CA 1
ATOM 1936 C C . HIS B 1 81 ? 7.344 -8.305 9.625 1 97.75 81 HIS B C 1
ATOM 1938 O O . HIS B 1 81 ? 6.75 -7.973 10.656 1 97.75 81 HIS B O 1
ATOM 1944 N N . ILE B 1 82 ? 6.801 -9.164 8.766 1 97.56 82 ILE B N 1
ATOM 1945 C CA . ILE B 1 82 ? 5.492 -9.781 8.945 1 97.56 82 ILE B CA 1
ATOM 1946 C C . ILE B 1 82 ? 5.621 -11.305 8.828 1 97.56 82 ILE B C 1
ATOM 1948 O O . ILE B 1 82 ? 5.848 -11.828 7.734 1 97.56 82 ILE B O 1
ATOM 1952 N N . GLY B 1 83 ? 5.336 -12.023 9.914 1 94.88 83 GLY B N 1
ATOM 1953 C CA . GLY B 1 83 ? 5.617 -13.445 9.898 1 94.88 83 GLY B CA 1
ATOM 1954 C C . GLY B 1 83 ? 7.07 -13.766 9.602 1 94.88 83 GLY B C 1
ATOM 1955 O O . GLY B 1 83 ? 7.965 -13.359 10.344 1 94.88 83 GLY B O 1
ATOM 1956 N N . LYS B 1 84 ? 7.324 -14.383 8.516 1 94.62 84 LYS B N 1
ATOM 1957 C CA . LYS B 1 84 ? 8.688 -14.758 8.148 1 94.62 84 LYS B CA 1
ATOM 1958 C C . LYS B 1 84 ? 9.188 -13.93 6.969 1 94.62 84 LYS B C 1
ATOM 1960 O O . LYS B 1 84 ? 10.25 -14.219 6.41 1 94.62 84 LYS B O 1
ATOM 1965 N N . ARG B 1 85 ? 8.445 -12.883 6.656 1 97.19 85 ARG B N 1
ATOM 1966 C CA . ARG B 1 85 ? 8.758 -12.125 5.445 1 97.19 85 ARG B CA 1
ATOM 1967 C C . ARG B 1 85 ? 9.07 -10.672 5.777 1 97.19 85 ARG B C 1
ATOM 1969 O O . ARG B 1 85 ? 8.625 -10.156 6.809 1 97.19 85 ARG B O 1
ATOM 1976 N N . TRP B 1 86 ? 9.875 -10.086 4.934 1 98.31 86 TRP B N 1
ATOM 1977 C CA . TRP B 1 86 ? 10.156 -8.656 5.016 1 98.31 86 TRP B CA 1
ATOM 1978 C C . TRP B 1 86 ? 9.484 -7.91 3.863 1 98.31 86 TRP B C 1
ATOM 1980 O O . TRP B 1 86 ? 9.43 -8.414 2.738 1 98.31 86 TRP B O 1
ATOM 1990 N N . PHE B 1 87 ? 9.008 -6.754 4.129 1 98.62 87 PHE B N 1
ATOM 1991 C CA . PHE B 1 87 ? 8.375 -5.898 3.133 1 98.62 87 PHE B CA 1
ATOM 1992 C C . PHE B 1 87 ? 8.883 -4.469 3.246 1 98.62 87 PHE B C 1
ATOM 1994 O O . PHE B 1 87 ? 9.273 -4.027 4.328 1 98.62 87 PHE B O 1
ATOM 2001 N N . GLU B 1 88 ? 8.93 -3.814 2.146 1 98 88 GLU B N 1
ATOM 2002 C CA . GLU B 1 88 ? 9.234 -2.387 2.102 1 98 88 GLU B CA 1
ATOM 2003 C C . GLU B 1 88 ? 7.996 -1.571 1.738 1 98 88 GLU B C 1
ATOM 2005 O O . GLU B 1 88 ? 7.207 -1.979 0.883 1 98 88 GLU B O 1
ATOM 2010 N N . CYS B 1 89 ? 7.805 -0.398 2.363 1 97.56 89 CYS B N 1
ATOM 2011 C CA . CYS B 1 89 ? 6.762 0.554 1.999 1 97.56 89 CYS B CA 1
ATOM 2012 C C . CYS B 1 89 ? 7.125 1.963 2.451 1 97.56 89 CYS B C 1
ATOM 2014 O O . CYS B 1 89 ? 8.102 2.152 3.176 1 97.56 89 CYS B O 1
ATOM 2016 N N . GLY B 1 90 ? 6.406 2.895 1.98 1 97.38 90 GLY B N 1
ATOM 2017 C CA . GLY B 1 90 ? 6.457 4.262 2.471 1 97.38 90 GLY B CA 1
ATOM 2018 C C . GLY B 1 90 ? 5.238 4.648 3.285 1 97.38 90 GLY B C 1
ATOM 2019 O O . GLY B 1 90 ? 4.121 4.227 2.98 1 97.38 90 GLY B O 1
ATOM 2020 N N . TRP B 1 91 ? 5.473 5.445 4.297 1 98.62 91 TRP B N 1
ATOM 2021 C CA . TRP B 1 91 ? 4.391 6.035 5.082 1 98.62 91 TRP B CA 1
ATOM 2022 C C . TRP B 1 91 ? 4.305 7.539 4.84 1 98.62 91 TRP B C 1
ATOM 2024 O O . TRP B 1 91 ? 5.328 8.219 4.746 1 98.62 91 TRP B O 1
ATOM 2034 N N . MET B 1 92 ? 3.113 7.992 4.773 1 98.81 92 MET B N 1
ATOM 2035 C CA . MET B 1 92 ? 2.824 9.406 4.566 1 98.81 92 MET B CA 1
ATOM 2036 C C . MET B 1 92 ? 1.989 9.969 5.711 1 98.81 92 MET B C 1
ATOM 2038 O O . MET B 1 92 ? 1.076 9.297 6.203 1 98.81 92 MET B O 1
ATOM 2042 N N . SER B 1 93 ? 2.336 11.125 6.125 1 98.88 93 SER B N 1
ATOM 2043 C CA . SER B 1 93 ? 1.565 11.859 7.121 1 98.88 93 SER B CA 1
ATOM 2044 C C . SER B 1 93 ? 1.253 13.273 6.645 1 98.88 93 SER B C 1
ATOM 2046 O O . SER B 1 93 ? 2.105 13.938 6.051 1 98.88 93 SER B O 1
ATOM 2048 N N . VAL B 1 94 ? 0.04 13.664 6.816 1 98.94 94 VAL B N 1
ATOM 2049 C CA . VAL B 1 94 ? -0.416 15.016 6.508 1 98.94 94 VAL B CA 1
ATOM 2050 C C . VAL B 1 94 ? -0.968 15.672 7.77 1 98.94 94 VAL B C 1
ATOM 2052 O O . VAL B 1 94 ? -1.837 15.117 8.445 1 98.94 94 VAL B O 1
ATOM 2055 N N . ILE B 1 95 ? -0.477 16.844 8.078 1 98.88 95 ILE B N 1
ATOM 2056 C CA . ILE B 1 95 ? -0.917 17.562 9.273 1 98.88 95 ILE B CA 1
ATOM 2057 C C . ILE B 1 95 ? -1.403 18.953 8.891 1 98.88 95 ILE B C 1
ATOM 2059 O O . ILE B 1 95 ? -0.69 19.703 8.219 1 98.88 95 ILE B O 1
ATOM 2063 N N . GLU B 1 96 ? -2.539 19.25 9.25 1 98.81 96 GLU B N 1
ATOM 2064 C CA . GLU B 1 96 ? -3.066 20.609 9.062 1 98.81 96 GLU B CA 1
ATOM 2065 C C . GLU B 1 96 ? -2.664 21.516 10.219 1 98.81 96 GLU B C 1
ATOM 2067 O O . GLU B 1 96 ? -2.898 21.188 11.383 1 98.81 96 GLU B O 1
ATOM 2072 N N . ARG B 1 97 ? -2.127 22.641 9.891 1 98.69 97 ARG B N 1
ATOM 2073 C CA . ARG B 1 97 ? -1.641 23.562 10.922 1 98.69 97 ARG B CA 1
ATOM 2074 C C . ARG B 1 97 ? -2.789 24.062 11.789 1 98.69 97 ARG B C 1
ATOM 2076 O O . ARG B 1 97 ? -2.697 24.062 13.016 1 98.69 97 ARG B O 1
ATOM 2083 N N . LYS B 1 98 ? -3.846 24.516 11.195 1 98.06 98 LYS B N 1
ATOM 2084 C CA . LYS B 1 98 ? -4.926 25.234 11.852 1 98.06 98 LYS B CA 1
ATOM 2085 C C . LYS B 1 98 ? -5.594 24.375 12.922 1 98.06 98 LYS B C 1
ATOM 2087 O O . LYS B 1 98 ? -5.898 24.859 14.016 1 98.06 98 LYS B O 1
ATOM 2092 N N . THR B 1 99 ? -5.824 23.125 12.672 1 97.06 99 THR B N 1
ATOM 2093 C CA . THR B 1 99 ? -6.641 22.297 13.547 1 97.06 99 THR B CA 1
ATOM 2094 C C . THR B 1 99 ? -5.785 21.234 14.234 1 97.06 99 THR B C 1
ATOM 2096 O O . THR B 1 99 ? -6.211 20.625 15.219 1 97.06 99 THR B O 1
ATOM 2099 N N . GLY B 1 100 ? -4.629 20.953 13.602 1 97.38 100 GLY B N 1
ATOM 2100 C CA . GLY B 1 100 ? -3.824 19.859 14.102 1 97.38 100 GLY B CA 1
ATOM 2101 C C . GLY B 1 100 ? -4.289 18.5 13.602 1 97.38 100 GLY B C 1
ATOM 2102 O O . GLY B 1 100 ? -3.703 17.469 13.945 1 97.38 100 GLY B O 1
ATOM 2103 N N . LYS B 1 101 ? -5.309 18.531 12.742 1 97.56 101 LYS B N 1
ATOM 2104 C CA . LYS B 1 101 ? -5.793 17.281 12.148 1 97.56 101 LYS B CA 1
ATOM 2105 C C . LYS B 1 101 ? -4.684 16.578 11.383 1 97.56 101 LYS B C 1
ATOM 2107 O O . LYS B 1 101 ? -3.898 17.219 10.68 1 97.56 101 LYS B O 1
ATOM 2112 N N . CYS B 1 102 ? -4.629 15.242 11.617 1 98 102 CYS B N 1
ATOM 2113 C CA . CYS B 1 102 ? -3.562 14.445 11.016 1 98 102 CYS B CA 1
ATOM 2114 C C . CYS B 1 102 ? -4.133 13.266 10.242 1 98 102 CYS B C 1
ATOM 2116 O O . CYS B 1 102 ? -5.094 12.633 10.688 1 98 102 CYS B O 1
ATOM 2118 N N . GLY B 1 103 ? -3.656 13.062 9.062 1 98.56 103 GLY B N 1
ATOM 2119 C CA . GLY B 1 103 ? -3.893 11.859 8.289 1 98.56 103 GLY B CA 1
ATOM 2120 C C . GLY B 1 103 ? -2.637 11.039 8.062 1 98.56 103 GLY B C 1
ATOM 2121 O O . GLY B 1 103 ? -1.534 11.586 8 1 98.56 103 GLY B O 1
ATOM 2122 N N . ILE B 1 104 ? -2.828 9.742 7.941 1 98.69 104 ILE B N 1
ATOM 2123 C CA . ILE B 1 104 ? -1.701 8.844 7.727 1 98.69 104 ILE B CA 1
ATOM 2124 C C . ILE B 1 104 ? -2.115 7.715 6.785 1 98.69 104 ILE B C 1
ATOM 2126 O O . ILE B 1 104 ? -3.264 7.266 6.812 1 98.69 104 ILE B O 1
ATOM 2130 N N . GLY B 1 105 ? -1.306 7.309 5.953 1 98.62 105 GLY B N 1
ATOM 2131 C CA . GLY B 1 105 ? -1.444 6.188 5.039 1 98.62 105 GLY B CA 1
ATOM 2132 C C . GLY B 1 105 ? -0.115 5.582 4.629 1 98.62 105 GLY B C 1
ATOM 2133 O O . GLY B 1 105 ? 0.945 6.109 4.969 1 98.62 105 GLY B O 1
ATOM 2134 N N . SER B 1 106 ? -0.188 4.508 4 1 98.56 106 SER B N 1
ATOM 2135 C CA . SER B 1 106 ? 1.043 3.891 3.518 1 98.56 106 SER B CA 1
ATOM 2136 C C . SER B 1 106 ? 0.936 3.52 2.043 1 98.56 106 SER B C 1
ATOM 2138 O O . SER B 1 106 ? -0.165 3.307 1.53 1 98.56 106 SER B O 1
ATOM 2140 N N . SER B 1 107 ? 2.062 3.463 1.403 1 98.19 107 SER B N 1
ATOM 2141 C CA . SER B 1 107 ? 2.123 2.902 0.056 1 98.19 107 SER B CA 1
ATOM 2142 C C . SER B 1 107 ? 1.865 1.399 0.07 1 98.19 107 SER B C 1
ATOM 2144 O O . SER B 1 107 ? 1.735 0.796 1.138 1 98.19 107 SER B O 1
ATOM 2146 N N . ALA B 1 108 ? 1.723 0.867 -1.118 1 98.38 108 ALA B N 1
ATOM 2147 C CA . ALA B 1 108 ? 1.742 -0.585 -1.27 1 98.38 108 ALA B CA 1
ATOM 2148 C C . ALA B 1 108 ? 3.047 -1.174 -0.741 1 98.38 108 ALA B C 1
ATOM 2150 O O . ALA B 1 108 ? 4.016 -0.445 -0.513 1 98.38 108 ALA B O 1
ATOM 2151 N N . ARG B 1 109 ? 3 -2.457 -0.455 1 98.38 109 ARG B N 1
ATOM 2152 C CA . ARG B 1 109 ? 4.176 -3.162 0.046 1 98.38 109 ARG B CA 1
ATOM 2153 C C . ARG B 1 109 ? 4.691 -4.164 -0.979 1 98.38 109 ARG B C 1
ATOM 2155 O O . ARG B 1 109 ? 3.906 -4.883 -1.604 1 98.38 109 ARG B O 1
ATOM 2162 N N . PHE B 1 110 ? 5.957 -4.156 -1.167 1 98.25 110 PHE B N 1
ATOM 2163 C CA . PHE B 1 110 ? 6.57 -5.219 -1.952 1 98.25 110 PHE B CA 1
ATOM 2164 C C . PHE B 1 110 ? 7.484 -6.074 -1.083 1 98.25 110 PHE B C 1
ATOM 2166 O O . PHE B 1 110 ? 8.078 -5.582 -0.126 1 98.25 110 PHE B O 1
ATOM 2173 N N . GLU B 1 111 ? 7.605 -7.348 -1.418 1 98.31 111 GLU B N 1
ATOM 2174 C CA . GLU B 1 111 ? 8.398 -8.297 -0.647 1 98.31 111 GLU B CA 1
ATOM 2175 C C . GLU B 1 111 ? 9.891 -8.102 -0.893 1 98.31 111 GLU B C 1
ATOM 2177 O O . GLU B 1 111 ? 10.312 -7.867 -2.027 1 98.31 111 GLU B O 1
ATOM 2182 N N . MET B 1 112 ? 10.609 -8.156 0.205 1 98.19 112 MET B N 1
ATOM 2183 C CA . MET B 1 112 ? 12.062 -8.141 0.171 1 98.19 112 MET B CA 1
ATOM 2184 C C . MET B 1 112 ? 12.625 -9.562 0.161 1 98.19 112 MET B C 1
ATOM 2186 O O . MET B 1 112 ? 12.391 -10.336 1.095 1 98.19 112 MET B O 1
ATOM 2190 N N . SER B 1 113 ? 13.336 -9.883 -0.875 1 97.69 113 SER B N 1
ATOM 2191 C CA . SER B 1 113 ? 13.938 -11.203 -0.957 1 97.69 113 SER B CA 1
ATOM 2192 C C . SER B 1 113 ? 15.102 -11.344 0.017 1 97.69 113 SER B C 1
ATOM 2194 O O . SER B 1 113 ? 15.57 -10.352 0.577 1 97.69 113 SER B O 1
ATOM 2196 N N . GLU B 1 114 ? 15.539 -12.578 0.193 1 96.5 114 GLU B N 1
ATOM 2197 C CA . GLU B 1 114 ? 16.734 -12.812 1.008 1 96.5 114 GLU B CA 1
ATOM 2198 C C . GLU B 1 114 ? 17.953 -12.109 0.426 1 96.5 114 GLU B C 1
ATOM 2200 O O . GLU B 1 114 ? 18.812 -11.633 1.169 1 96.5 114 GLU B O 1
ATOM 2205 N N . THR B 1 115 ? 17.984 -12.055 -0.867 1 96.94 115 THR B N 1
ATOM 2206 C CA . THR B 1 115 ? 19.078 -11.391 -1.555 1 96.94 115 THR B CA 1
ATOM 2207 C C . THR B 1 115 ? 19.156 -9.922 -1.151 1 96.94 115 THR B C 1
ATOM 2209 O O . THR B 1 115 ? 20.25 -9.391 -0.92 1 96.94 115 THR B O 1
ATOM 2212 N N . LEU B 1 116 ? 18.078 -9.32 -1.078 1 97.31 116 LEU B N 1
ATOM 2213 C CA . LEU B 1 116 ? 18.016 -7.906 -0.718 1 97.31 116 LEU B CA 1
ATOM 2214 C C . LEU B 1 116 ? 18.234 -7.719 0.779 1 97.31 116 LEU B C 1
ATOM 2216 O O . LEU B 1 116 ? 18.922 -6.781 1.197 1 97.31 116 LEU B O 1
ATOM 2220 N N . MET B 1 117 ? 17.719 -8.641 1.636 1 98 117 MET B N 1
ATOM 2221 C CA . MET B 1 117 ? 17.672 -8.438 3.08 1 98 117 MET B CA 1
ATOM 2222 C C . MET B 1 117 ? 19 -8.797 3.734 1 98 117 MET B C 1
ATOM 2224 O O . MET B 1 117 ? 19.375 -8.219 4.758 1 98 117 MET B O 1
ATOM 2228 N N . ARG B 1 118 ? 19.703 -9.703 3.168 1 97.44 118 ARG B N 1
ATOM 2229 C CA . ARG B 1 118 ? 20.906 -10.219 3.801 1 97.44 118 ARG B CA 1
ATOM 2230 C C . ARG B 1 118 ? 21.891 -9.094 4.098 1 97.44 118 ARG B C 1
ATOM 2232 O O . ARG B 1 118 ? 22.312 -8.914 5.242 1 97.44 118 ARG B O 1
ATOM 2239 N N . PRO B 1 119 ? 22.266 -8.273 3.09 1 96.88 119 PRO B N 1
ATOM 2240 C CA . PRO B 1 119 ? 23.203 -7.195 3.383 1 96.88 119 PRO B CA 1
ATOM 2241 C C . PRO B 1 119 ? 22.641 -6.164 4.359 1 96.88 119 PRO B C 1
ATOM 2243 O O . PRO B 1 119 ? 23.406 -5.559 5.121 1 96.88 119 PRO B O 1
ATOM 2246 N N . ILE B 1 120 ? 21.359 -5.973 4.355 1 96.69 120 ILE B N 1
ATOM 2247 C CA . ILE B 1 120 ? 20.734 -5.016 5.27 1 96.69 120 ILE B CA 1
ATOM 2248 C C . ILE B 1 120 ? 20.844 -5.527 6.703 1 96.69 120 ILE B C 1
ATOM 2250 O O . ILE B 1 120 ? 21.234 -4.785 7.605 1 96.69 120 ILE B O 1
ATOM 2254 N N . LEU B 1 121 ? 20.547 -6.812 6.91 1 96.44 121 LEU B N 1
ATOM 2255 C CA . LEU B 1 121 ? 20.531 -7.406 8.242 1 96.44 121 LEU B CA 1
ATOM 2256 C C . LEU B 1 121 ? 21.953 -7.648 8.75 1 96.44 121 LEU B C 1
ATOM 2258 O O . LEU B 1 121 ? 22.25 -7.441 9.93 1 96.44 121 LEU B O 1
ATOM 2262 N N . SER B 1 122 ? 22.828 -8.07 7.883 1 96.56 122 SER B N 1
ATOM 2263 C CA . SER B 1 122 ? 24.141 -8.516 8.32 1 96.56 122 SER B CA 1
ATOM 2264 C C . SER B 1 122 ? 25.141 -7.359 8.352 1 96.56 122 SER B C 1
ATOM 2266 O O . SER B 1 122 ? 26.031 -7.332 9.195 1 96.56 122 SER B O 1
ATOM 2268 N N . GLU B 1 123 ? 24.922 -6.375 7.422 1 95.12 123 GLU B N 1
ATOM 2269 C CA . GLU B 1 123 ? 25.938 -5.332 7.277 1 95.12 123 GLU B CA 1
ATOM 2270 C C . GLU B 1 123 ? 25.375 -3.957 7.621 1 95.12 123 GLU B C 1
ATOM 2272 O O . GLU B 1 123 ? 26.094 -2.963 7.633 1 95.12 123 GLU B O 1
ATOM 2277 N N . GLY B 1 124 ? 24.094 -3.883 7.805 1 93.38 124 GLY B N 1
ATOM 2278 C CA . GLY B 1 124 ? 23.469 -2.613 8.141 1 93.38 124 GLY B CA 1
ATOM 2279 C C . GLY B 1 124 ? 23.359 -1.671 6.957 1 93.38 124 GLY B C 1
ATOM 2280 O O . GLY B 1 124 ? 23.312 -0.451 7.133 1 93.38 124 GLY B O 1
ATOM 2281 N N . LYS B 1 125 ? 23.391 -2.186 5.824 1 94.12 125 LYS B N 1
ATOM 2282 C CA . LYS B 1 125 ? 23.281 -1.363 4.625 1 94.12 125 LYS B CA 1
ATOM 2283 C C . LYS B 1 125 ? 21.859 -0.872 4.418 1 94.12 125 LYS B C 1
ATOM 2285 O O . LYS B 1 125 ? 20.891 -1.547 4.809 1 94.12 125 LYS B O 1
ATOM 2290 N N . GLU B 1 126 ? 21.781 0.284 3.793 1 94 126 GLU B N 1
ATOM 2291 C CA . GLU B 1 126 ? 20.469 0.763 3.365 1 94 126 GLU B CA 1
ATOM 2292 C C . GLU B 1 126 ? 20.031 0.096 2.062 1 94 126 GLU B C 1
ATOM 2294 O O . GLU B 1 126 ? 20.875 -0.292 1.249 1 94 126 GLU B O 1
ATOM 2299 N N . LEU B 1 127 ? 18.766 0.017 1.87 1 94.88 127 LEU B N 1
ATOM 2300 C CA . LEU B 1 127 ? 18.219 -0.612 0.671 1 94.88 127 LEU B CA 1
ATOM 2301 C C . LEU B 1 127 ? 18.797 0.029 -0.587 1 94.88 127 LEU B C 1
ATOM 2303 O O . LEU B 1 127 ? 19.141 -0.669 -1.541 1 94.88 127 LEU B O 1
ATOM 2307 N N . ALA B 1 128 ? 18.859 1.349 -0.612 1 90.69 128 ALA B N 1
ATOM 2308 C CA . ALA B 1 128 ? 19.375 2.055 -1.778 1 90.69 128 ALA B CA 1
ATOM 2309 C C . ALA B 1 128 ? 20.781 1.574 -2.125 1 90.69 128 ALA B C 1
ATOM 2311 O O . ALA B 1 128 ? 21.125 1.416 -3.301 1 90.69 128 ALA B O 1
ATOM 2312 N N . GLU B 1 129 ? 21.609 1.34 -1.147 1 93.69 129 GLU B N 1
ATOM 2313 C CA . GLU B 1 129 ? 22.969 0.856 -1.347 1 93.69 129 GLU B CA 1
ATOM 2314 C C . GLU B 1 129 ? 22.969 -0.558 -1.921 1 93.69 129 GLU B C 1
ATOM 2316 O O . GLU B 1 129 ? 23.781 -0.876 -2.791 1 93.69 129 GLU B O 1
ATOM 2321 N N . VAL B 1 130 ? 22.109 -1.372 -1.362 1 95.25 130 VAL B N 1
ATOM 2322 C CA . VAL B 1 130 ? 21.984 -2.754 -1.816 1 95.25 130 VAL B CA 1
ATOM 2323 C C . VAL B 1 130 ? 21.594 -2.785 -3.289 1 95.25 130 VAL B C 1
ATOM 2325 O O . VAL B 1 130 ? 22.188 -3.516 -4.086 1 95.25 130 VAL B O 1
ATOM 2328 N N . MET B 1 131 ? 20.609 -1.975 -3.668 1 93.88 131 MET B N 1
ATOM 2329 C CA . MET B 1 131 ? 20.125 -1.926 -5.043 1 93.88 131 MET B CA 1
ATOM 2330 C C . MET B 1 131 ? 21.219 -1.409 -5.984 1 93.88 131 MET B C 1
ATOM 2332 O O . MET B 1 131 ? 21.375 -1.922 -7.094 1 93.88 131 MET B O 1
ATOM 2336 N N . ASP B 1 132 ? 21.953 -0.415 -5.551 1 93.88 132 ASP B N 1
ATOM 2337 C CA . ASP B 1 132 ? 23.062 0.095 -6.352 1 93.88 132 ASP B CA 1
ATOM 2338 C C . ASP B 1 132 ? 24.062 -1.008 -6.652 1 93.88 132 ASP B C 1
ATOM 2340 O O . ASP B 1 132 ? 24.516 -1.149 -7.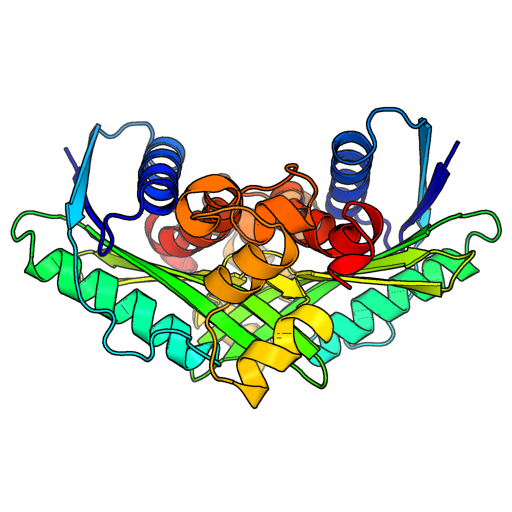789 1 93.88 132 ASP B O 1
ATOM 2344 N N . ALA B 1 133 ? 24.375 -1.752 -5.684 1 93.5 133 ALA B N 1
ATOM 2345 C CA . ALA B 1 133 ? 25.359 -2.82 -5.832 1 93.5 133 ALA B CA 1
ATOM 2346 C C . ALA B 1 133 ? 24.859 -3.898 -6.789 1 93.5 133 ALA B C 1
ATOM 2348 O O . ALA B 1 133 ? 25.609 -4.371 -7.648 1 93.5 133 ALA B O 1
ATOM 2349 N N . LEU B 1 134 ? 23.609 -4.246 -6.684 1 93.81 134 LEU B N 1
ATOM 2350 C CA . LEU B 1 134 ? 23.047 -5.34 -7.469 1 93.81 134 LEU B CA 1
ATOM 2351 C C . LEU B 1 134 ? 22.844 -4.918 -8.922 1 93.81 134 LEU B C 1
ATOM 2353 O O . LEU B 1 134 ? 22.969 -5.738 -9.836 1 93.81 134 LEU B O 1
ATOM 2357 N N . THR B 1 135 ? 22.484 -3.67 -9.133 1 92.62 135 THR B N 1
ATOM 2358 C CA . THR B 1 135 ? 22.188 -3.203 -10.484 1 92.62 135 THR B CA 1
ATOM 2359 C C . THR B 1 135 ? 23.453 -2.684 -11.172 1 92.62 135 THR B C 1
ATOM 2361 O O . THR B 1 135 ? 23.484 -2.555 -12.391 1 92.62 135 THR B O 1
ATOM 2364 N N . GLY B 1 136 ? 24.375 -2.303 -10.383 1 90 136 GLY B N 1
ATOM 2365 C CA . GLY B 1 136 ? 25.547 -1.636 -10.914 1 90 136 GLY B CA 1
ATOM 2366 C C . GLY B 1 136 ? 25.297 -0.183 -11.273 1 90 136 GLY B C 1
ATOM 2367 O O . GLY B 1 136 ? 26.078 0.421 -12.016 1 90 136 GLY B O 1
ATOM 2368 N N . GLU B 1 137 ? 24.188 0.323 -10.906 1 84.5 137 GLU B N 1
ATOM 2369 C CA . GLU B 1 137 ? 23.844 1.723 -11.133 1 84.5 137 GLU B CA 1
ATOM 2370 C C . GLU B 1 137 ? 24.188 2.578 -9.914 1 84.5 137 GLU B C 1
ATOM 2372 O O . GLU B 1 137 ? 24.391 2.053 -8.82 1 84.5 137 GLU B O 1
ATOM 2377 N N . LYS B 1 138 ? 24.516 3.881 -10.273 1 83.56 138 LYS B N 1
ATOM 2378 C CA . LYS B 1 138 ? 24.719 4.82 -9.172 1 83.56 138 LYS B CA 1
ATOM 2379 C C . LYS B 1 138 ? 23.469 5.641 -8.898 1 83.56 138 LYS B C 1
ATOM 2381 O O . LYS B 1 138 ? 22.797 6.078 -9.828 1 83.56 138 LYS B O 1
ATOM 2386 N N . ASP B 1 139 ? 23.016 5.781 -7.773 1 81.25 139 ASP B N 1
ATOM 2387 C CA . ASP B 1 139 ? 21.984 6.684 -7.281 1 81.25 139 ASP B CA 1
ATOM 2388 C C . ASP B 1 139 ? 20.594 6.203 -7.695 1 81.25 139 ASP B C 1
ATOM 2390 O O . ASP B 1 139 ? 19.812 6.969 -8.266 1 81.25 139 ASP B O 1
ATOM 2394 N N . VAL B 1 140 ? 20.328 4.91 -7.504 1 78.31 140 VAL B N 1
ATOM 2395 C CA . VAL B 1 140 ? 19.031 4.301 -7.785 1 78.31 140 VAL B CA 1
ATOM 2396 C C . VAL B 1 140 ? 17.938 5.07 -7.059 1 78.31 140 VAL B C 1
ATOM 2398 O O . VAL B 1 140 ? 16.812 5.211 -7.57 1 78.31 140 VAL B O 1
ATOM 2401 N N . ARG B 1 141 ? 18.203 5.613 -5.941 1 75.44 141 ARG B N 1
ATOM 2402 C CA . ARG B 1 141 ? 17.234 6.293 -5.078 1 75.44 141 ARG B CA 1
ATOM 2403 C C . ARG B 1 141 ? 16.641 7.508 -5.777 1 75.44 141 ARG B C 1
ATOM 2405 O O . ARG B 1 141 ? 15.477 7.855 -5.539 1 75.44 141 ARG B O 1
ATOM 2412 N N . SER B 1 142 ? 17.328 8.102 -6.66 1 77.25 142 SER B N 1
ATOM 2413 C CA . SER B 1 142 ? 16.875 9.312 -7.344 1 77.25 142 SER B CA 1
ATOM 2414 C C . SER B 1 142 ? 16.188 8.977 -8.664 1 77.25 142 SER B C 1
ATOM 2416 O O . SER B 1 142 ? 15.625 9.859 -9.32 1 77.25 142 SER B O 1
ATOM 2418 N N . GLY B 1 143 ? 16.109 7.688 -9.008 1 79.06 143 GLY B N 1
ATOM 2419 C CA . GLY B 1 143 ? 15.484 7.238 -10.234 1 79.06 143 GLY B CA 1
ATOM 2420 C C . GLY B 1 143 ? 14.281 6.344 -9.992 1 79.06 143 GLY B C 1
ATOM 2421 O O . GLY B 1 143 ? 13.297 6.77 -9.383 1 79.06 143 GLY B O 1
ATOM 2422 N N . LEU B 1 144 ? 14.438 5.148 -10.477 1 79.19 144 LEU B N 1
ATOM 2423 C CA . LEU B 1 144 ? 13.336 4.195 -10.43 1 79.19 144 LEU B CA 1
ATOM 2424 C C . LEU B 1 144 ? 13.125 3.68 -9.008 1 79.19 144 LEU B C 1
ATOM 2426 O O . LEU B 1 144 ? 12.023 3.25 -8.656 1 79.19 144 LEU B O 1
ATOM 2430 N N . GLY B 1 145 ? 14.211 3.852 -8.195 1 86.75 145 GLY B N 1
ATOM 2431 C CA . GLY B 1 145 ? 14.133 3.244 -6.879 1 86.75 145 GLY B CA 1
ATOM 2432 C C . GLY B 1 145 ? 14.031 1.731 -6.926 1 86.75 145 GLY B C 1
ATOM 2433 O O . GLY B 1 145 ? 13.977 1.14 -8 1 86.75 145 GLY B O 1
ATOM 2434 N N . ALA B 1 146 ? 14.047 1.104 -5.797 1 92.19 146 ALA B N 1
ATOM 2435 C CA . ALA B 1 146 ? 13.914 -0.348 -5.703 1 92.19 146 ALA B CA 1
ATOM 2436 C C . ALA B 1 146 ? 12.594 -0.818 -6.297 1 92.19 146 ALA B C 1
ATOM 2438 O O . ALA B 1 146 ? 12.539 -1.843 -6.984 1 92.19 146 ALA B O 1
ATOM 2439 N N . MET B 1 147 ? 11.555 -0.006 -6.117 1 94.06 147 MET B N 1
ATOM 2440 C CA . MET B 1 147 ? 10.227 -0.338 -6.625 1 94.06 147 MET B CA 1
ATOM 2441 C C . MET B 1 147 ? 10.234 -0.429 -8.148 1 94.06 147 MET B C 1
ATOM 2443 O O . MET B 1 147 ? 9.688 -1.373 -8.719 1 94.06 147 MET B O 1
ATOM 2447 N N . GLY B 1 148 ? 10.789 0.524 -8.703 1 94.25 148 GLY B N 1
ATOM 2448 C CA . GLY B 1 148 ? 10.875 0.53 -10.156 1 94.25 148 GLY B CA 1
ATOM 2449 C C . GLY B 1 148 ? 11.711 -0.61 -10.711 1 94.25 148 GLY B C 1
ATOM 2450 O O . GLY B 1 148 ? 11.344 -1.226 -11.711 1 94.25 148 GLY B O 1
ATOM 2451 N N . ILE B 1 149 ? 12.789 -0.906 -10.102 1 94.31 149 ILE B N 1
ATOM 2452 C CA . ILE B 1 149 ? 13.688 -1.962 -10.555 1 94.31 149 ILE B CA 1
ATOM 2453 C C . ILE B 1 149 ? 13 -3.318 -10.422 1 94.31 149 ILE B C 1
ATOM 2455 O O . ILE B 1 149 ? 13.016 -4.121 -11.359 1 94.31 149 ILE B O 1
ATOM 2459 N N . LEU B 1 150 ? 12.344 -3.541 -9.305 1 96.19 150 LEU B N 1
ATOM 2460 C CA . LEU B 1 150 ? 11.742 -4.84 -9.023 1 96.19 150 LEU B CA 1
ATOM 2461 C C . LEU B 1 150 ? 10.5 -5.062 -9.883 1 96.19 150 LEU B C 1
ATOM 2463 O O . LEU B 1 150 ? 10.07 -6.203 -10.078 1 96.19 150 LEU B O 1
ATOM 2467 N N . THR B 1 151 ? 9.922 -3.961 -10.445 1 97.44 151 THR B N 1
ATOM 2468 C CA . THR B 1 151 ? 8.719 -4.086 -11.258 1 97.44 151 THR B CA 1
ATOM 2469 C C . THR B 1 151 ? 9.031 -3.83 -12.727 1 97.44 151 THR B C 1
ATOM 2471 O O . THR B 1 151 ? 8.133 -3.545 -13.516 1 97.44 151 THR B O 1
ATOM 2474 N N . ALA B 1 152 ? 10.305 -3.809 -13.016 1 95 152 ALA B N 1
ATOM 2475 C CA . ALA B 1 152 ? 10.781 -3.609 -14.391 1 95 152 ALA B CA 1
ATOM 2476 C C . ALA B 1 152 ? 10.266 -2.291 -14.961 1 95 152 ALA B C 1
ATOM 2478 O O . ALA B 1 152 ? 9.922 -2.213 -16.141 1 95 152 ALA B O 1
ATOM 2479 N N . GLY B 1 153 ? 10.125 -1.319 -14.078 1 94.44 153 GLY B N 1
ATOM 2480 C CA . GLY B 1 153 ? 9.781 0.023 -14.516 1 94.44 153 GLY B CA 1
ATOM 2481 C C . GLY B 1 153 ? 8.281 0.279 -14.523 1 94.44 153 GLY B C 1
ATOM 2482 O O . GLY B 1 153 ? 7.844 1.405 -14.758 1 94.44 153 GLY B O 1
ATOM 2483 N N . TYR B 1 154 ? 7.449 -0.655 -14.211 1 96.12 154 TYR B N 1
ATOM 2484 C CA . TYR B 1 154 ? 6.004 -0.524 -14.344 1 96.12 154 TYR B CA 1
ATOM 2485 C C . TYR B 1 154 ? 5.418 0.264 -13.18 1 96.12 154 TYR B C 1
ATOM 2487 O O . TYR B 1 154 ? 4.293 0.763 -13.266 1 96.12 154 TYR B O 1
ATOM 2495 N N . LEU B 1 155 ? 6.141 0.339 -12.062 1 95 155 LEU B N 1
ATOM 2496 C CA . LEU B 1 155 ? 5.707 1.125 -10.914 1 95 155 LEU B CA 1
ATOM 2497 C C . LEU B 1 155 ? 6.895 1.823 -10.258 1 95 155 LEU B C 1
ATOM 2499 O O . LEU B 1 155 ? 7.605 1.222 -9.453 1 95 155 LEU B O 1
ATOM 2503 N N . GLY B 1 156 ? 7.098 3.033 -10.609 1 90.38 156 GLY B N 1
ATOM 2504 C CA . GLY B 1 156 ? 8.172 3.82 -10.031 1 90.38 156 GLY B CA 1
ATOM 2505 C C . GLY B 1 156 ? 7.832 4.379 -8.664 1 90.38 156 GLY B C 1
ATOM 2506 O O . GLY B 1 156 ? 6.684 4.297 -8.219 1 90.38 156 GLY B O 1
ATOM 2507 N N . ARG B 1 157 ? 8.773 5.027 -8.055 1 86.19 157 ARG B N 1
ATOM 2508 C CA . ARG B 1 157 ? 8.641 5.488 -6.672 1 86.19 157 ARG B CA 1
ATOM 2509 C C . ARG B 1 157 ? 7.547 6.547 -6.551 1 86.19 157 ARG B C 1
ATOM 2511 O O . ARG B 1 157 ? 6.715 6.488 -5.645 1 86.19 157 ARG B O 1
ATOM 2518 N N . ALA B 1 158 ? 7.566 7.574 -7.398 1 89.31 158 ALA B N 1
ATOM 2519 C CA . ALA B 1 158 ? 6.566 8.641 -7.312 1 89.31 158 ALA B CA 1
ATOM 2520 C C . ALA B 1 158 ? 5.152 8.07 -7.387 1 89.31 158 ALA B C 1
ATOM 2522 O O . ALA B 1 158 ? 4.285 8.43 -6.59 1 89.31 158 ALA B O 1
ATOM 2523 N N . ALA B 1 159 ? 4.957 7.129 -8.273 1 92.62 159 ALA B N 1
ATOM 2524 C CA . ALA B 1 159 ? 3.65 6.5 -8.43 1 92.62 159 ALA B CA 1
ATOM 2525 C C . ALA B 1 159 ? 3.338 5.586 -7.246 1 92.62 159 ALA B C 1
ATOM 2527 O O . ALA B 1 159 ? 2.195 5.531 -6.781 1 92.62 159 ALA B O 1
ATOM 2528 N N . ALA B 1 160 ? 4.371 4.973 -6.777 1 93.62 160 ALA B N 1
ATOM 2529 C CA . ALA B 1 160 ? 4.191 3.982 -5.719 1 93.62 160 ALA B CA 1
ATOM 2530 C C . ALA B 1 160 ? 3.729 4.641 -4.426 1 93.62 160 ALA B C 1
ATOM 2532 O O . ALA B 1 160 ? 3.031 4.02 -3.619 1 93.62 160 ALA B O 1
ATOM 2533 N N . TYR B 1 161 ? 4.078 5.918 -4.227 1 96.06 161 TYR B N 1
ATOM 2534 C CA . TYR B 1 161 ? 3.75 6.594 -2.975 1 96.06 161 TYR B CA 1
ATOM 2535 C C . TYR B 1 161 ? 2.4 7.297 -3.074 1 96.06 161 TYR B C 1
ATOM 2537 O O . TYR B 1 161 ? 1.822 7.688 -2.059 1 96.06 161 TYR B O 1
ATOM 2545 N N . GLU B 1 162 ? 1.891 7.434 -4.25 1 97.06 162 GLU B N 1
ATOM 2546 C CA . GLU B 1 162 ? 0.718 8.273 -4.488 1 97.06 162 GLU B CA 1
ATOM 2547 C C . GLU B 1 162 ? -0.501 7.734 -3.742 1 97.06 162 GLU B C 1
ATOM 2549 O O . GLU B 1 162 ? -1.222 8.492 -3.092 1 97.06 162 GLU B O 1
ATOM 2554 N N . HIS B 1 163 ? -0.748 6.438 -3.84 1 98.06 163 HIS B N 1
ATOM 2555 C CA . HIS B 1 163 ? -1.908 5.871 -3.162 1 98.06 163 HIS B CA 1
ATOM 2556 C C . HIS B 1 163 ? -1.847 6.121 -1.659 1 98.06 163 HIS B C 1
ATOM 2558 O O . HIS B 1 163 ? -2.857 6.457 -1.04 1 98.06 163 HIS B O 1
ATOM 2564 N N . GLY B 1 164 ? -0.644 5.938 -1.09 1 98.31 164 GLY B N 1
ATOM 2565 C CA . GLY B 1 164 ? -0.483 6.199 0.331 1 98.31 164 GLY B CA 1
ATOM 2566 C C . GLY B 1 164 ? -0.773 7.641 0.708 1 98.31 164 GLY B C 1
ATOM 2567 O O . GLY B 1 164 ? -1.385 7.906 1.746 1 98.31 164 GLY B O 1
ATOM 2568 N N . LEU B 1 165 ? -0.321 8.531 -0.149 1 98.62 165 LEU B N 1
ATOM 2569 C CA . LEU B 1 165 ? -0.549 9.945 0.12 1 98.62 165 LEU B CA 1
ATOM 2570 C C . LEU B 1 165 ? -2.031 10.289 0.002 1 98.62 165 LEU B C 1
ATOM 2572 O O . LEU B 1 165 ? -2.564 11.039 0.822 1 98.62 165 LEU B O 1
ATOM 2576 N N . ILE B 1 166 ? -2.707 9.742 -0.972 1 98.62 166 ILE B N 1
ATOM 2577 C CA . ILE B 1 166 ? -4.141 9.969 -1.128 1 98.62 166 ILE B CA 1
ATOM 2578 C C . ILE B 1 166 ? -4.883 9.453 0.103 1 98.62 166 ILE B C 1
ATOM 2580 O O . ILE B 1 166 ? -5.789 10.117 0.611 1 98.62 166 ILE B O 1
ATOM 2584 N N . PHE B 1 167 ? -4.48 8.336 0.606 1 98.62 167 PHE B N 1
ATOM 2585 C CA . PHE B 1 167 ? -5.098 7.793 1.809 1 98.62 167 PHE B CA 1
ATOM 2586 C C . PHE B 1 167 ? -4.801 8.672 3.016 1 98.62 167 PHE B C 1
ATOM 2588 O O . PHE B 1 167 ? -5.656 8.859 3.885 1 98.62 167 PHE B O 1
ATOM 2595 N N . ALA B 1 168 ? -3.582 9.242 3.074 1 98.75 168 ALA B N 1
ATOM 2596 C CA . ALA B 1 168 ? -3.25 10.172 4.152 1 98.75 168 ALA B CA 1
ATOM 2597 C C . ALA B 1 168 ? -4.102 11.438 4.074 1 98.75 168 ALA B C 1
ATOM 2599 O O . ALA B 1 168 ? -4.363 12.078 5.094 1 98.75 168 ALA B O 1
ATOM 2600 N N . LEU B 1 169 ? -4.566 11.789 2.889 1 98.62 169 LEU B N 1
ATOM 2601 C CA . LEU B 1 169 ? -5.383 12.977 2.664 1 98.62 169 LEU B CA 1
ATOM 2602 C C . LEU B 1 169 ? -6.855 12.688 2.943 1 98.62 169 LEU B C 1
ATOM 2604 O O . LEU B 1 169 ? -7.672 13.609 3.006 1 98.62 169 LEU B O 1
ATOM 2608 N N . ALA B 1 170 ? -7.238 11.445 3.178 1 98.25 170 ALA B N 1
ATOM 2609 C CA . ALA B 1 170 ? -8.617 10.977 3.246 1 98.25 170 ALA B CA 1
ATOM 2610 C C . ALA B 1 170 ? -9.414 11.758 4.293 1 98.25 170 ALA B C 1
ATOM 2612 O O . ALA B 1 170 ? -10.539 12.188 4.035 1 98.25 170 ALA B O 1
ATOM 2613 N N . PRO B 1 171 ? -8.852 12.062 5.477 1 97.75 171 PRO B N 1
ATOM 2614 C CA . PRO B 1 171 ? -9.625 12.805 6.469 1 97.75 171 PRO B CA 1
ATOM 2615 C C . PRO B 1 171 ? -9.977 14.219 6.016 1 97.75 171 PRO B C 1
ATOM 2617 O O . PRO B 1 171 ? -10.883 14.844 6.566 1 97.75 171 PRO B O 1
ATOM 2620 N N . PHE B 1 172 ? -9.258 14.75 5.062 1 97.69 172 PHE B N 1
ATOM 2621 C CA . PHE B 1 172 ? -9.469 16.109 4.574 1 97.69 172 PHE B CA 1
ATOM 2622 C C . PHE B 1 172 ? -10.328 16.094 3.322 1 97.69 172 PHE B C 1
ATOM 2624 O O . PHE B 1 172 ? -10.758 17.156 2.854 1 97.69 172 PHE B O 1
ATOM 2631 N N . LEU B 1 173 ? -10.547 14.898 2.748 1 97.44 173 LEU B N 1
ATOM 2632 C CA . LEU B 1 173 ? -11.273 14.773 1.491 1 97.44 173 LEU B CA 1
ATOM 2633 C C . LEU B 1 173 ? -12.719 14.367 1.74 1 97.44 173 LEU B C 1
ATOM 2635 O O . LEU B 1 173 ? -13.617 14.781 1.007 1 97.44 173 LEU B O 1
ATOM 2639 N N . SER B 1 174 ? -12.953 13.531 2.74 1 95.75 174 SER B N 1
ATOM 2640 C CA . SER B 1 174 ? -14.258 12.906 2.92 1 95.75 174 SER B CA 1
ATOM 2641 C C . SER B 1 174 ? -15.023 13.531 4.078 1 95.75 174 SER B C 1
ATOM 2643 O O . SER B 1 174 ? -14.477 14.359 4.812 1 95.75 174 SER B O 1
ATOM 2645 N N . GLU B 1 175 ? -16.234 13.148 4.254 1 95.94 175 GLU B N 1
ATOM 2646 C CA . GLU B 1 175 ? -17.125 13.719 5.266 1 95.94 175 GLU B CA 1
ATOM 2647 C C . GLU B 1 175 ? -16.641 13.391 6.672 1 95.94 175 GLU B C 1
ATOM 2649 O O . GLU B 1 175 ? -16.125 12.297 6.922 1 95.94 175 GLU B O 1
ATOM 2654 N N . SER B 1 176 ? -16.922 14.289 7.594 1 95.12 176 SER B N 1
ATOM 2655 C CA . SER B 1 176 ? -16.469 14.172 8.977 1 95.12 176 SER B CA 1
ATOM 2656 C C . SER B 1 176 ? -17.125 12.992 9.68 1 95.12 176 SER B C 1
ATOM 2658 O O . SER B 1 176 ? -16.594 12.453 10.648 1 95.12 176 SER B O 1
ATOM 2660 N N . LYS B 1 177 ? -18.234 12.516 9.156 1 95.25 177 LYS B N 1
ATOM 2661 C CA . LYS B 1 177 ? -18.984 11.453 9.82 1 95.25 177 LYS B CA 1
ATOM 2662 C C . LYS B 1 177 ? -18.234 10.125 9.758 1 95.25 177 LYS B C 1
ATOM 2664 O O . LYS B 1 177 ? -18.547 9.188 10.484 1 95.25 177 LYS B O 1
ATOM 2669 N N . TYR B 1 178 ? -17.266 10.023 8.867 1 96.06 178 TYR B N 1
ATOM 2670 C CA . TYR B 1 178 ? -16.5 8.781 8.742 1 96.06 178 TYR B CA 1
ATOM 2671 C C . TYR B 1 178 ? -15.344 8.75 9.727 1 96.06 178 TYR B C 1
ATOM 2673 O O . TYR B 1 178 ? -14.641 7.742 9.836 1 96.06 178 TYR B O 1
ATOM 2681 N N . TRP B 1 179 ? -15.148 9.867 10.43 1 93.81 179 TRP B N 1
ATOM 2682 C CA . TRP B 1 179 ? -13.961 10.031 11.273 1 93.81 179 TRP B CA 1
ATOM 2683 C C . TRP B 1 179 ? -14.352 10.414 12.695 1 93.81 179 TRP B C 1
ATOM 2685 O O . TRP B 1 179 ? -15.312 11.156 12.906 1 93.81 179 TRP B O 1
#

Solvent-accessible surface area (backbone atoms only — not comparable to full-atom values): 17541 Å² total; per-residue (Å²): 120,48,30,35,15,26,19,40,67,52,64,50,61,47,51,23,50,56,53,45,50,48,68,76,42,67,90,58,51,77,44,79,45,64,36,83,53,70,39,89,56,65,94,64,20,6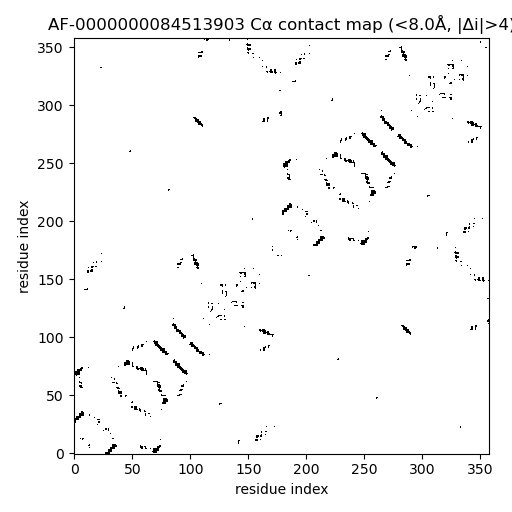8,27,64,69,50,14,43,49,19,3,44,37,8,9,53,47,15,32,67,74,35,80,83,34,46,28,10,29,8,70,21,60,26,27,30,74,55,93,93,42,39,30,38,33,35,23,25,22,32,34,34,60,91,80,60,52,70,23,42,15,19,15,29,27,32,64,50,32,67,64,58,42,46,50,33,74,76,68,65,46,46,68,57,58,51,50,19,65,74,70,69,46,82,65,36,68,81,55,41,26,70,53,4,52,41,32,61,60,77,40,30,46,34,64,45,41,32,58,2,43,48,34,10,43,14,76,80,55,27,67,68,83,59,87,121,48,32,35,15,27,19,40,66,52,62,50,59,48,51,24,49,55,53,46,49,49,66,76,41,66,90,57,51,76,43,79,45,65,37,83,54,69,40,89,56,65,93,64,21,70,27,62,67,49,14,42,48,18,2,45,37,8,9,54,46,16,32,68,75,34,79,82,34,45,27,10,29,7,70,22,60,26,27,31,74,56,94,94,41,41,29,39,36,35,22,24,21,32,33,33,60,90,79,59,50,71,23,43,14,19,16,28,27,32,64,50,32,69,64,58,42,46,51,32,75,77,68,65,45,48,68,57,57,50,49,19,65,75,69,70,46,83,66,36,70,82,56,41,26,68,52,4,54,40,32,58,59,76,41,30,47,34,64,45,42,34,59,3,42,48,34,9,43,14,78,80,57,25,67,66,85,61,86

Nearest PDB structures (foldseek):
  1zwy-assembly2_D  TM=9.116E-01  e=2.653E-18  Vibrio cholerae
  1zwy-assembly3_A  TM=9.316E-01  e=1.464E-17  Vibrio cholerae
  1zno-assembly1_B  TM=9.218E-01  e=2.034E-17  Vibrio cholerae
  1zwy-assembly3_B  TM=9.064E-01  e=1.670E-17  Vibrio cholerae
  1zno-assembly1_A  TM=9.249E-01  e=3.440E-17  Vibrio cholerae

Secondary structure (DSSP, 8-state):
-EEEEES---HHHHHHHHHHHHHH-TTS-EEEEE-----SS-SS--SHHHHHHHHHHHHHHHHHHSTT-SEEEEEEEEEEEETTEEEEEEEEEEEETTT--EEEEE--EEEEPHHHHHHHHHH---HHHHHHHHHT-S-GGGTTHHHHHHTTTSS-HHHHHHHHHHHHHHHHHS-GGG-/-EEEEES---HHHHHHHHHHHHHH-TTS-EEEEE-----SS-SS--SHHHHHHHHHHHHHHHHHHSTT-SEEEEEEEEEEEETTEEEEEEEEEEEETTT--EEEEE--EEEEPHHHHHHHHHH---HHHHHHHHHT-S-GGGTTHHHHHHTTTSS-HHHHHHHHHHHHHHHHHS-GGG-

Radius of gyration: 19.64 Å; Cα contacts (8 Å, |Δi|>4): 892; chains: 2; bounding box: 53×57×45 Å